Protein AF-A0A7S0NTA6-F1 (afdb_monomer_lite)

InterPro domains:
  IPR052706 Membrane-associated Transporter-like [PTHR43310] (51-200)

Foldseek 3Di:
DDDDDDDDDDDDDDDDDDDDDDDDDDDDDDDDDDDDDPPDDVPVVVVVVCVVVVVVPDPVVVVVVVVVVVVVVVVVCVVVQLVVLLVLLCLLQVDVLLVPDPVSSVVSSVVSVVVQVVQQVVCVVPPPDPPDTDGDDPVCSNVSNVLLVVLCVVCPPDDSVVSVVCSVVVSVVVVVVVVVVVVVCVVVPCVVVVVPPDDD

Organism: NCBI:txid127549

Sequence (200 aa):
KMAVDLPLGCDLPISSRLLTRKSSSLQASPRLSERPSPLATPLLEDGLKKQAESAVKSPSEKQIVEIVKAVLYGLINAVVVAPVEISFASIIFRNAFFHKNPAVYSQLVKLVLFSSAVHQTVFSLSSTLPFAIGQVQDAGLIFLSTMCETIVSSMHGAPDEEVYATTLVLLSVCTAVLGVALIITGKLKLAGLVQYLPLP

Secondary structure (DSSP, 8-state):
----------------------------------PPPS-S-HHHHHHHHHHHHHTTS-HHHHHHHHHHHHHHHHHHHHHHHHHHHHHHHHHHT-SHHHHS-HHHHHHHHHHHHHHHHHHHHHHHHH--STT------STTHHHHHHHHHHHHHHTTTS-HHHHHHHHHHHHHHHHHHHHHHHHHHHHTTTHHHHTTS---

Structure (mmCIF, N/CA/C/O backbone):
data_AF-A0A7S0NTA6-F1
#
_entry.id   AF-A0A7S0NTA6-F1
#
loop_
_atom_site.group_PDB
_atom_site.id
_atom_site.type_symbol
_atom_site.label_atom_id
_atom_site.label_alt_id
_atom_site.label_comp_id
_atom_site.label_asym_id
_atom_site.label_entity_id
_atom_site.label_seq_id
_atom_site.pdbx_PDB_ins_code
_atom_site.Cartn_x
_atom_site.Cartn_y
_atom_site.Cartn_z
_atom_site.occupancy
_atom_site.B_iso_or_equiv
_atom_site.auth_seq_id
_atom_site.auth_comp_id
_atom_site.auth_asym_id
_atom_site.auth_atom_id
_atom_site.pdbx_PDB_model_num
ATOM 1 N N . LYS A 1 1 ? 23.669 -51.816 46.884 1.00 38.75 1 LYS A N 1
ATOM 2 C CA . LYS A 1 1 ? 24.324 -51.289 48.106 1.00 38.75 1 LYS A CA 1
ATOM 3 C C . LYS A 1 1 ? 23.655 -49.963 48.458 1.00 38.75 1 LYS A C 1
ATOM 5 O O . LYS A 1 1 ? 23.784 -49.062 47.649 1.00 38.75 1 LYS A O 1
ATOM 10 N N . MET A 1 2 ? 22.949 -49.951 49.602 1.00 35.38 2 MET A N 1
ATOM 11 C CA . MET A 1 2 ? 22.415 -48.819 50.400 1.00 35.38 2 MET A CA 1
ATOM 12 C C . MET A 1 2 ? 21.536 -47.797 49.650 1.00 35.38 2 MET A C 1
ATOM 14 O O . MET A 1 2 ? 22.046 -47.073 48.813 1.00 35.38 2 MET A O 1
ATOM 18 N N . ALA A 1 3 ? 20.215 -47.676 49.841 1.00 32.94 3 ALA A N 1
ATOM 19 C CA . ALA A 1 3 ? 19.346 -47.904 51.009 1.00 32.94 3 ALA A CA 1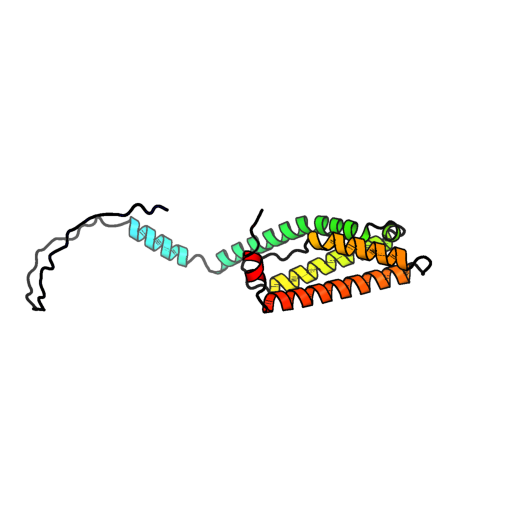
ATOM 20 C C . ALA A 1 3 ? 19.809 -47.180 52.283 1.00 32.94 3 ALA A C 1
ATOM 22 O O . ALA A 1 3 ? 20.735 -47.642 52.946 1.00 32.94 3 ALA A O 1
ATOM 23 N N . VAL A 1 4 ? 19.112 -46.088 52.617 1.00 39.09 4 VAL A N 1
ATOM 24 C CA . VAL A 1 4 ? 18.795 -45.704 53.998 1.00 39.09 4 VAL A CA 1
ATOM 25 C C . VAL A 1 4 ? 17.335 -45.237 54.031 1.00 39.09 4 VAL A C 1
ATOM 27 O O . VAL A 1 4 ? 16.963 -44.251 53.396 1.00 39.09 4 VAL A O 1
ATOM 30 N N . ASP A 1 5 ? 16.542 -46.035 54.736 1.00 32.44 5 ASP A N 1
ATOM 31 C CA . ASP A 1 5 ? 15.155 -45.864 55.156 1.00 32.44 5 ASP A CA 1
ATOM 32 C C . ASP A 1 5 ? 14.979 -44.772 56.239 1.00 32.44 5 ASP A C 1
ATOM 34 O O . ASP A 1 5 ? 15.892 -44.562 57.034 1.00 32.44 5 ASP A O 1
ATOM 38 N N . LEU A 1 6 ? 13.816 -44.082 56.206 1.00 36.69 6 LEU A N 1
ATOM 39 C CA . LEU A 1 6 ? 12.716 -43.968 57.217 1.00 36.69 6 LEU A CA 1
ATOM 40 C C . LEU A 1 6 ? 13.063 -44.029 58.749 1.00 36.69 6 LEU A C 1
ATOM 42 O O . LEU A 1 6 ? 14.097 -44.599 59.072 1.00 36.69 6 LEU A O 1
ATOM 46 N N . PRO A 1 7 ? 12.202 -43.628 59.743 1.00 48.41 7 PRO A N 1
ATOM 47 C CA . PRO A 1 7 ? 10.759 -43.295 59.670 1.00 48.41 7 PRO A CA 1
ATOM 48 C C . PRO A 1 7 ? 10.119 -42.345 60.744 1.00 48.41 7 PRO A C 1
ATOM 50 O O . PRO A 1 7 ? 10.789 -41.834 61.630 1.00 48.41 7 PRO A O 1
ATOM 53 N N . LEU A 1 8 ? 8.767 -42.271 60.690 1.00 33.91 8 LEU A N 1
ATOM 54 C CA . LEU A 1 8 ? 7.779 -42.201 61.804 1.00 33.91 8 LEU A CA 1
ATOM 55 C C . LEU A 1 8 ? 7.614 -40.851 62.553 1.00 33.91 8 LEU A C 1
ATOM 57 O O . LEU A 1 8 ? 8.585 -40.246 62.971 1.00 33.91 8 LEU A O 1
ATOM 61 N N . GLY A 1 9 ? 6.411 -40.328 62.831 1.00 30.56 9 GLY A N 1
ATOM 62 C CA . GLY A 1 9 ? 5.038 -40.818 62.658 1.00 30.56 9 GLY A CA 1
ATOM 63 C C . GLY A 1 9 ? 4.003 -39.844 63.266 1.00 30.56 9 GLY A C 1
ATOM 64 O O . GLY A 1 9 ? 4.408 -38.860 63.873 1.00 30.56 9 GLY A O 1
ATOM 65 N N . CYS A 1 10 ? 2.713 -40.177 63.067 1.00 34.34 10 CYS A N 1
ATOM 66 C CA . CYS A 1 10 ? 1.533 -39.999 63.951 1.00 34.34 10 CYS A CA 1
ATOM 67 C C . CYS A 1 10 ? 1.239 -38.577 64.519 1.00 34.34 10 CYS A C 1
ATOM 69 O O . CYS A 1 10 ? 2.116 -37.907 65.033 1.00 34.34 10 CYS A O 1
ATOM 71 N N . ASP A 1 11 ? 0.042 -37.982 64.467 1.00 32.56 11 ASP A N 1
ATOM 72 C CA . ASP A 1 11 ? -1.277 -38.486 64.864 1.00 32.56 11 ASP A CA 1
ATOM 73 C C . ASP A 1 11 ? -2.426 -37.563 64.380 1.00 32.56 11 ASP A C 1
ATOM 75 O O . ASP A 1 11 ? -2.227 -36.442 63.917 1.00 32.56 11 ASP A O 1
ATOM 79 N N . LEU A 1 12 ? -3.639 -38.105 64.486 1.00 38.16 12 LEU A N 1
ATOM 80 C CA . LEU A 1 12 ? -4.911 -37.754 63.841 1.00 38.16 12 LEU A CA 1
ATOM 81 C C . LEU A 1 12 ? -5.792 -36.787 64.730 1.00 38.16 12 LEU A C 1
ATOM 83 O O . LEU A 1 12 ? -5.226 -36.095 65.568 1.00 38.16 12 LEU A O 1
ATOM 87 N N . PRO A 1 13 ? -7.139 -36.652 64.584 1.00 54.38 13 PRO A N 1
ATOM 88 C CA . PRO A 1 13 ? -7.901 -35.427 64.256 1.00 54.38 13 PRO A CA 1
ATOM 89 C C . PRO A 1 13 ? -8.953 -35.042 65.352 1.00 54.38 13 PRO A C 1
ATOM 91 O O . PRO A 1 13 ? -8.682 -35.275 66.520 1.00 54.38 13 PRO A O 1
ATOM 94 N N . ILE A 1 14 ? -10.169 -34.558 64.979 1.00 40.06 14 ILE A N 1
ATOM 95 C CA . ILE A 1 14 ? -11.416 -34.292 65.783 1.00 40.06 14 ILE A CA 1
ATOM 96 C C . ILE A 1 14 ? -11.654 -32.765 65.988 1.00 40.06 14 ILE A C 1
ATOM 98 O O . ILE A 1 14 ? -10.726 -32.050 66.317 1.00 40.06 14 ILE A O 1
ATOM 102 N N . SER A 1 15 ? -12.819 -32.118 65.807 1.00 36.66 15 SER A N 1
ATOM 103 C CA . SER A 1 15 ? -14.233 -32.516 65.841 1.00 36.66 15 SER A CA 1
ATOM 104 C C . SER A 1 15 ? -15.122 -31.523 65.078 1.00 36.66 15 SER A C 1
ATOM 106 O O . SER A 1 15 ? -14.963 -30.307 65.174 1.00 36.66 15 SER A O 1
ATOM 108 N N . SER A 1 16 ? -16.146 -32.067 64.440 1.00 41.16 16 SER A N 1
ATOM 109 C CA . SER A 1 16 ? -17.404 -31.441 64.052 1.00 41.16 16 SER A CA 1
ATOM 110 C C . SER A 1 16 ? -18.283 -31.098 65.270 1.00 41.16 16 SER A C 1
ATOM 112 O O . SER A 1 16 ? -18.514 -31.940 66.133 1.00 41.16 16 SER A O 1
ATOM 114 N N . ARG A 1 17 ? -18.865 -29.889 65.305 1.00 39.88 17 ARG A N 1
ATOM 115 C CA . ARG A 1 17 ? -20.102 -29.569 66.053 1.00 39.88 17 ARG A CA 1
ATOM 116 C C . ARG A 1 17 ? -20.972 -28.627 65.202 1.00 39.88 17 ARG A C 1
ATOM 118 O O . ARG A 1 17 ? -20.495 -27.576 64.802 1.00 39.88 17 ARG A O 1
ATOM 125 N N . LEU A 1 18 ? -22.134 -29.086 64.705 1.00 37.59 18 LEU A N 1
ATOM 126 C CA . LEU A 1 18 ? -23.456 -29.027 65.380 1.00 37.59 18 LEU A CA 1
ATOM 127 C C . LEU A 1 18 ? -23.907 -27.552 65.519 1.00 37.59 18 LEU A C 1
ATOM 129 O O . LEU A 1 18 ? -23.246 -26.809 66.226 1.00 37.59 18 LEU A O 1
ATOM 133 N N . LEU A 1 19 ? -24.969 -27.012 64.898 1.00 44.19 19 LEU A N 1
ATOM 134 C CA . LEU A 1 19 ? -26.370 -27.455 64.719 1.00 44.19 19 LEU A CA 1
ATOM 135 C C . LEU A 1 19 ? -27.060 -26.492 63.712 1.00 44.19 19 LEU A C 1
ATOM 137 O O . LEU A 1 19 ? -26.872 -25.286 63.808 1.00 44.19 19 LEU A O 1
ATOM 141 N N . THR A 1 20 ? -27.779 -26.916 62.668 1.00 34.31 20 THR A N 1
ATOM 142 C CA . THR A 1 20 ? -29.233 -27.222 62.631 1.00 34.31 20 THR A CA 1
ATOM 143 C C . THR A 1 20 ? -30.153 -26.468 63.612 1.00 34.31 20 THR A C 1
ATOM 145 O O . THR A 1 20 ? -30.303 -26.901 64.750 1.00 34.31 20 THR A O 1
ATOM 148 N N . ARG A 1 21 ? -30.899 -25.455 63.131 1.00 34.38 21 ARG A N 1
ATOM 149 C CA . ARG A 1 21 ? -32.311 -25.148 63.504 1.00 34.38 21 ARG A CA 1
ATOM 150 C C . ARG A 1 21 ? -32.845 -24.009 62.612 1.00 34.38 21 ARG A C 1
ATOM 152 O O . ARG A 1 21 ? -32.388 -22.884 62.716 1.00 34.38 21 ARG A O 1
ATOM 159 N N . LYS A 1 22 ? -33.582 -24.287 61.533 1.00 32.91 22 LYS A N 1
ATOM 160 C CA . LYS A 1 22 ? -35.058 -24.362 61.421 1.00 32.91 22 LYS A CA 1
ATOM 161 C C . LYS A 1 22 ? -35.827 -23.201 62.089 1.00 32.91 22 LYS A C 1
ATOM 163 O O . LYS A 1 22 ? -36.006 -23.202 63.297 1.00 32.91 22 LYS A O 1
ATOM 168 N N . SER A 1 23 ? -36.292 -22.290 61.224 1.00 37.47 23 SER A N 1
ATOM 169 C CA . SER A 1 23 ? -37.579 -21.563 61.181 1.00 37.47 23 SER A CA 1
ATOM 170 C C . SER A 1 23 ? -38.391 -21.384 62.471 1.00 37.47 23 SER A C 1
ATOM 172 O O . SER A 1 23 ? -38.896 -22.366 63.009 1.00 37.47 23 SER A O 1
ATOM 174 N N . SER A 1 24 ? -38.673 -20.121 62.821 1.00 35.38 24 SER A N 1
ATOM 175 C CA . SER A 1 24 ? -40.001 -19.714 63.310 1.00 35.38 24 SER A CA 1
ATOM 176 C C . SER A 1 24 ? -40.230 -18.204 63.150 1.00 35.38 24 SER A C 1
ATOM 178 O O . SER A 1 24 ? -39.341 -17.386 63.357 1.00 35.38 24 SER A O 1
ATOM 180 N N . SER A 1 25 ? -41.446 -17.893 62.725 1.00 37.97 25 SER A N 1
ATOM 181 C CA . SER A 1 25 ? -42.039 -16.619 62.328 1.00 37.97 25 SER A CA 1
ATOM 182 C C . SER A 1 25 ? -42.466 -15.697 63.479 1.00 37.97 25 SER A C 1
ATOM 184 O O . SER A 1 25 ? -42.776 -16.183 64.559 1.00 37.97 25 SER A O 1
ATOM 186 N N . LEU A 1 26 ? -42.689 -14.421 63.117 1.00 37.09 26 LEU A N 1
ATOM 187 C CA . LEU A 1 26 ? -43.705 -13.487 63.645 1.00 37.09 26 LEU A CA 1
ATOM 188 C C . LEU A 1 26 ? -43.605 -13.042 65.115 1.00 37.09 26 LEU A C 1
ATOM 190 O O . LEU A 1 26 ? -43.993 -13.777 66.013 1.00 37.09 26 LEU A O 1
ATOM 194 N N . GLN A 1 27 ? -43.305 -11.752 65.320 1.00 36.34 27 GLN A N 1
ATOM 195 C CA . GLN A 1 27 ? -44.170 -10.843 66.094 1.00 36.34 27 GLN A CA 1
ATOM 196 C C . GLN A 1 27 ? -43.786 -9.369 65.873 1.00 36.34 27 GLN A C 1
ATOM 198 O O . GLN A 1 27 ? -42.626 -9.040 65.646 1.00 36.34 27 GLN A O 1
ATOM 203 N N . ALA A 1 28 ? -44.799 -8.501 65.877 1.00 36.97 28 ALA A N 1
ATOM 204 C CA . ALA A 1 28 ? -44.755 -7.095 65.486 1.00 36.97 28 ALA A CA 1
ATOM 205 C C . ALA A 1 28 ? -45.099 -6.145 66.652 1.00 36.97 28 ALA A C 1
ATOM 207 O O . ALA A 1 28 ? -45.856 -6.531 67.540 1.00 36.97 28 ALA A O 1
ATOM 208 N N . SER A 1 29 ? -44.675 -4.877 66.488 1.00 36.62 29 SER A N 1
ATOM 209 C CA . SER A 1 29 ? -45.098 -3.608 67.149 1.00 36.62 29 SER A CA 1
ATOM 210 C C . SER A 1 29 ? -44.330 -3.157 68.411 1.00 36.62 29 SER A C 1
ATOM 212 O O . SER A 1 29 ? -43.815 -4.021 69.111 1.00 36.62 29 SER A O 1
ATOM 214 N N . PRO A 1 30 ? -44.330 -1.848 68.801 1.00 44.66 30 PRO A N 1
ATOM 215 C CA . PRO A 1 30 ? -44.767 -0.607 68.120 1.00 44.66 30 PRO A CA 1
ATOM 216 C C . PRO A 1 30 ? -43.788 0.612 68.225 1.00 44.66 30 PRO A C 1
ATOM 218 O O . PRO A 1 30 ? -42.735 0.570 68.847 1.00 44.66 30 PRO A O 1
ATOM 221 N N . ARG A 1 31 ? -44.216 1.711 67.581 1.00 39.03 31 ARG A N 1
ATOM 222 C CA . ARG A 1 31 ? -43.676 3.080 67.381 1.00 39.03 31 ARG A CA 1
ATOM 223 C C . ARG A 1 31 ? -42.953 3.804 68.545 1.00 39.03 31 ARG A C 1
ATOM 225 O O . ARG A 1 31 ? -43.494 3.893 69.639 1.00 39.03 31 ARG A O 1
ATOM 232 N N . LEU A 1 32 ? -41.900 4.555 68.184 1.00 40.09 32 LEU A N 1
ATOM 233 C CA . LEU A 1 32 ? -41.460 5.851 68.757 1.00 40.09 32 LEU A CA 1
ATOM 234 C C . LEU A 1 32 ? -41.027 6.735 67.560 1.00 40.09 32 LEU A C 1
ATOM 236 O O . LEU A 1 32 ? -40.154 6.337 66.802 1.00 40.09 32 LEU A O 1
ATOM 240 N N . SER A 1 33 ? -41.830 7.708 67.112 1.00 45.28 33 SER A N 1
ATOM 241 C CA . SER A 1 33 ? -41.735 9.144 67.440 1.00 45.28 33 SER A CA 1
ATOM 242 C C . SER A 1 33 ? -40.332 9.740 67.280 1.00 45.28 33 SER A C 1
ATOM 244 O O . SER A 1 33 ? -39.575 9.668 68.233 1.00 45.28 33 SER A O 1
ATOM 246 N N . GLU A 1 34 ? -40.064 10.432 66.162 1.00 43.22 34 GLU A N 1
ATOM 247 C CA . GLU A 1 34 ? -39.278 11.680 66.133 1.00 43.22 34 GLU A CA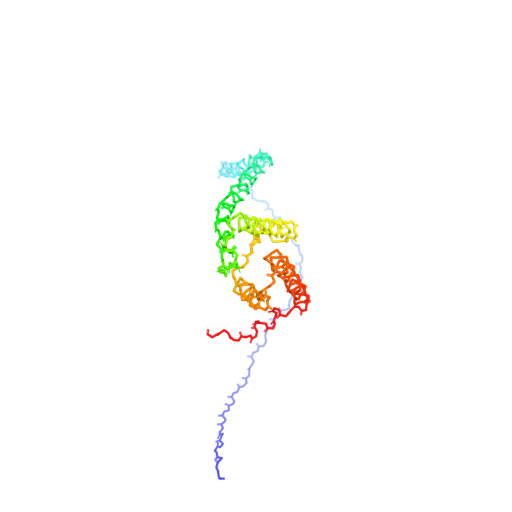 1
ATOM 248 C C . GLU A 1 34 ? -39.688 12.572 64.939 1.00 43.22 34 GLU A C 1
ATOM 250 O O . GLU A 1 34 ? -40.079 12.099 63.872 1.00 43.22 34 GLU A O 1
ATOM 255 N N . ARG A 1 35 ? -39.680 13.884 65.196 1.00 38.59 35 ARG A N 1
ATOM 256 C CA . ARG A 1 35 ? -40.055 15.014 64.324 1.00 38.59 35 ARG A CA 1
ATOM 257 C C . ARG A 1 35 ? -39.032 15.246 63.190 1.00 38.59 35 ARG A C 1
ATOM 259 O O . ARG A 1 35 ? -37.918 14.744 63.274 1.00 38.59 35 ARG A O 1
ATOM 266 N N . PRO A 1 36 ? -39.370 16.038 62.149 1.00 48.81 36 PRO A N 1
ATOM 267 C CA . PRO A 1 36 ? -38.530 16.184 60.963 1.00 48.81 36 PRO A CA 1
ATOM 268 C C . PRO A 1 36 ? -37.301 17.056 61.253 1.00 48.81 36 PRO A C 1
ATOM 270 O O . PRO A 1 36 ? -37.434 18.204 61.677 1.00 48.81 36 PRO A O 1
ATOM 273 N N . SER A 1 37 ? -36.103 16.539 60.988 1.00 47.31 37 SER A N 1
ATOM 274 C CA . SER A 1 37 ? -34.885 17.352 60.920 1.00 47.31 37 SER A CA 1
ATOM 275 C C . SER A 1 37 ? -34.834 18.068 59.559 1.00 47.31 37 SER A C 1
ATOM 277 O O . SER A 1 37 ? -34.834 17.385 58.535 1.00 47.31 37 SER A O 1
ATOM 279 N N . PRO A 1 38 ? -34.742 19.410 59.486 1.00 51.03 38 PRO A N 1
ATOM 280 C CA . PRO A 1 38 ? -34.632 20.149 58.223 1.00 51.03 38 PRO A CA 1
ATOM 281 C C . PRO A 1 38 ? -33.174 20.203 57.728 1.00 51.03 38 PRO A C 1
ATOM 283 O O . PRO A 1 38 ? -32.719 21.223 57.219 1.00 51.03 38 PRO A O 1
ATOM 286 N N . LEU A 1 39 ? -32.400 19.137 57.951 1.00 54.03 39 LEU A N 1
ATOM 287 C CA . LEU A 1 39 ? -30.934 19.179 57.898 1.00 54.03 39 LEU A CA 1
ATOM 288 C C . LEU A 1 39 ? -30.316 18.031 57.083 1.00 54.03 39 LEU A C 1
ATOM 290 O O . LEU A 1 39 ? -29.275 17.483 57.427 1.00 54.03 39 LEU A O 1
ATOM 294 N N . ALA A 1 40 ? -30.982 17.671 55.994 1.00 49.09 40 ALA A N 1
ATOM 295 C CA . ALA A 1 40 ? -30.518 16.774 54.942 1.00 49.09 40 ALA A CA 1
ATOM 296 C C . ALA A 1 40 ? -31.380 17.132 53.719 1.00 49.09 40 ALA A C 1
ATOM 298 O O . ALA A 1 40 ? -32.583 16.927 53.759 1.00 49.09 40 ALA A O 1
ATOM 299 N N . THR A 1 41 ? -30.929 17.762 52.640 1.00 50.62 41 THR A N 1
ATOM 300 C CA . THR A 1 41 ? -29.604 17.796 52.018 1.00 50.62 41 THR A CA 1
ATOM 301 C C . THR A 1 41 ? -29.682 18.792 50.845 1.00 50.62 41 THR A C 1
ATOM 303 O O . THR A 1 41 ? -30.162 18.395 49.781 1.00 50.62 41 THR A O 1
ATOM 306 N N . PRO A 1 42 ? -29.169 20.033 50.942 1.00 53.62 42 PRO A N 1
ATOM 307 C CA . PRO A 1 42 ? -28.972 20.853 49.738 1.00 53.62 42 PRO A CA 1
ATOM 308 C C . PRO A 1 42 ? -27.961 20.197 48.774 1.00 53.62 42 PRO A C 1
ATOM 310 O O . PRO A 1 42 ? -27.993 20.429 47.576 1.00 53.62 42 PRO A O 1
ATOM 313 N N . LEU A 1 43 ? -27.123 19.282 49.279 1.00 52.91 43 LEU A N 1
ATOM 314 C CA . LEU A 1 43 ? -26.099 18.559 48.517 1.00 52.91 43 LEU A CA 1
ATOM 315 C C . LEU A 1 43 ? -26.664 17.433 47.621 1.00 52.91 43 LEU A C 1
ATOM 317 O O . LEU A 1 43 ? -26.081 17.125 46.585 1.00 52.91 43 LEU A O 1
ATOM 321 N N . LEU A 1 44 ? -27.807 16.830 47.978 1.00 52.53 44 LEU A N 1
ATOM 322 C CA . LEU A 1 44 ? -28.506 15.894 47.084 1.00 52.53 44 LEU A CA 1
ATOM 323 C C . LEU A 1 44 ? -29.420 16.632 46.115 1.00 52.53 44 LEU A C 1
ATOM 325 O O . LEU A 1 44 ? -29.522 16.194 44.979 1.00 52.53 44 LEU A O 1
ATOM 329 N N . GLU A 1 45 ? -30.038 17.749 46.504 1.00 54.91 45 GLU A N 1
ATOM 330 C CA . GLU A 1 45 ? -30.793 18.566 45.549 1.00 54.91 45 GLU A CA 1
ATOM 331 C C . GLU A 1 45 ? -29.882 19.184 44.492 1.00 54.91 45 GLU A C 1
ATOM 333 O O . GLU A 1 45 ? -30.220 19.103 43.319 1.00 54.91 45 GLU A O 1
ATOM 338 N N . ASP A 1 46 ? -28.702 19.692 44.859 1.00 56.53 46 ASP A N 1
ATOM 339 C CA . ASP A 1 46 ? -27.713 20.189 43.895 1.00 56.53 46 ASP A CA 1
ATOM 340 C C . ASP A 1 46 ? -27.136 19.066 43.028 1.00 56.53 46 ASP A C 1
ATOM 342 O O . ASP A 1 46 ? -26.878 19.278 41.846 1.00 56.53 46 ASP A O 1
ATOM 346 N N . GLY A 1 47 ? -26.962 17.860 43.580 1.00 56.56 47 GLY A N 1
ATOM 347 C CA . GLY A 1 47 ? -26.538 16.669 42.840 1.00 56.56 47 GLY A CA 1
ATOM 348 C C . GLY A 1 47 ? -27.602 16.164 41.862 1.00 56.56 47 GLY A C 1
ATOM 349 O O . GLY A 1 47 ? -27.287 15.893 40.704 1.00 56.56 47 GLY A O 1
ATOM 350 N N . LEU A 1 48 ? -28.870 16.113 42.286 1.00 59.31 48 LEU A N 1
ATOM 351 C CA . LEU A 1 48 ? -30.010 15.763 41.440 1.00 59.31 48 LEU A CA 1
ATOM 352 C C . LEU A 1 48 ? -30.326 16.864 40.422 1.00 59.31 48 LEU A C 1
ATOM 354 O O . LEU A 1 48 ? -30.660 16.522 39.294 1.00 59.31 48 LEU A O 1
ATOM 358 N N . LYS A 1 49 ? -30.158 18.154 40.747 1.00 54.25 49 LYS A N 1
ATOM 359 C CA . LYS A 1 49 ? -30.242 19.263 39.780 1.00 54.25 49 LYS A CA 1
ATOM 360 C C . LYS A 1 49 ? -29.097 19.218 38.787 1.00 54.25 49 LYS A C 1
ATOM 362 O O . LYS A 1 49 ? -29.366 19.326 37.604 1.00 54.25 49 LYS A O 1
ATOM 367 N N . LYS A 1 50 ? -27.855 18.962 39.211 1.00 54.59 50 LYS A N 1
ATOM 368 C CA . LYS A 1 50 ? -26.735 18.737 38.282 1.00 54.59 50 LYS A CA 1
ATOM 369 C C . LYS A 1 50 ? -26.959 17.514 37.405 1.00 54.59 50 LYS A C 1
ATOM 371 O O . LYS A 1 50 ? -26.597 17.558 36.236 1.00 54.59 50 LYS A O 1
ATOM 376 N N . GLN A 1 51 ? -27.541 16.433 37.926 1.00 53.44 51 GLN A N 1
ATOM 377 C CA . GLN A 1 51 ? -27.869 15.248 37.128 1.00 53.44 51 GLN A CA 1
ATOM 378 C C . GLN A 1 51 ? -29.081 15.477 36.210 1.00 53.44 51 GLN A C 1
ATOM 380 O O . GLN A 1 51 ? -29.069 14.986 35.084 1.00 53.44 51 GLN A O 1
ATOM 385 N N . ALA A 1 52 ? -30.069 16.274 36.623 1.00 52.81 52 ALA A N 1
ATOM 386 C CA . ALA A 1 52 ? -31.223 16.658 35.810 1.00 52.81 52 ALA A CA 1
ATOM 387 C C . ALA A 1 52 ? -30.870 17.718 34.746 1.00 52.81 52 ALA A C 1
ATOM 389 O O . ALA A 1 52 ? -31.314 17.605 33.610 1.00 52.81 52 ALA A O 1
ATOM 390 N N . GLU A 1 53 ? -30.005 18.688 35.046 1.00 49.94 53 GLU A N 1
ATOM 391 C CA . GLU A 1 53 ? -29.456 19.661 34.087 1.00 49.94 53 GLU A CA 1
ATOM 392 C C . GLU A 1 53 ? -28.418 19.016 33.159 1.00 49.94 53 GLU A C 1
ATOM 394 O O . GLU A 1 53 ? -28.355 19.346 31.977 1.00 49.94 53 GLU A O 1
ATOM 399 N N . SER A 1 54 ? -27.643 18.031 33.635 1.00 49.56 54 SER A N 1
ATOM 400 C CA . SER A 1 54 ? -26.740 17.241 32.781 1.00 49.56 54 SER A CA 1
ATOM 401 C C . SER A 1 54 ? -27.498 16.285 31.853 1.00 49.56 54 SER A C 1
ATOM 403 O O . SER A 1 54 ? -27.020 16.004 30.751 1.00 49.56 54 SER A O 1
ATOM 405 N N . ALA A 1 55 ? -28.702 15.848 32.240 1.00 50.25 55 ALA A N 1
ATOM 406 C CA . ALA A 1 55 ? -29.626 15.130 31.362 1.00 50.25 55 ALA A CA 1
ATOM 407 C C . ALA A 1 55 ? -30.273 16.039 30.293 1.00 50.25 55 ALA A C 1
ATOM 409 O O . ALA A 1 55 ? -30.787 15.532 29.298 1.00 50.25 55 ALA A O 1
ATOM 410 N N . VAL A 1 56 ? -30.192 17.368 30.459 1.00 49.47 56 VAL A N 1
ATOM 411 C CA . VAL A 1 56 ? -30.703 18.391 29.524 1.00 49.47 56 VAL A CA 1
ATOM 412 C C . VAL A 1 56 ? -29.572 19.086 28.743 1.00 49.47 56 VAL A C 1
ATOM 414 O O . VAL A 1 56 ? -29.833 19.944 27.901 1.00 49.47 56 VAL A O 1
ATOM 417 N N . LYS A 1 57 ? -28.301 18.675 28.886 1.00 50.28 57 LYS A N 1
ATOM 418 C CA . LYS A 1 57 ? -27.313 18.966 27.832 1.00 50.28 57 LYS A CA 1
ATOM 419 C C . LYS A 1 57 ? -27.630 18.089 26.631 1.00 50.28 57 LYS A C 1
ATOM 421 O O . LYS A 1 57 ? -27.275 16.912 26.592 1.00 50.28 57 LYS A O 1
ATOM 426 N N . SER A 1 58 ? -28.369 18.698 25.706 1.00 49.38 58 SER A N 1
ATOM 427 C CA . SER A 1 58 ? -28.897 18.110 24.481 1.00 49.38 58 SER A CA 1
ATOM 428 C C . SER A 1 58 ? -27.930 17.088 23.854 1.00 49.38 58 SER A C 1
ATOM 430 O O . SER A 1 58 ? -26.734 17.373 23.741 1.00 49.38 58 SER A O 1
ATOM 432 N N . PRO A 1 59 ? -28.412 15.911 23.409 1.00 60.47 59 PRO A N 1
ATOM 433 C CA . PRO A 1 59 ? -27.587 14.926 22.700 1.00 60.47 59 PRO A CA 1
ATOM 434 C C . PRO A 1 59 ? -26.784 15.533 21.531 1.00 60.47 59 PRO A C 1
ATOM 436 O O . PRO A 1 59 ? -25.687 15.065 21.233 1.00 60.47 59 PRO A O 1
ATOM 439 N N . SER A 1 60 ? -27.276 16.642 20.968 1.00 74.12 60 SER A N 1
ATOM 440 C CA . SER A 1 60 ? -26.614 17.471 19.958 1.00 74.12 60 SER A CA 1
ATOM 441 C C . SER A 1 60 ? -25.242 18.021 20.394 1.00 74.12 60 SER A C 1
ATOM 443 O O . SER A 1 60 ? -24.273 17.878 19.655 1.00 74.12 60 SER A O 1
ATOM 445 N N . GLU A 1 61 ? -25.095 18.581 21.605 1.00 84.44 61 GLU A N 1
ATOM 446 C CA . GLU A 1 61 ? -23.828 19.208 22.039 1.00 84.44 61 GLU A CA 1
ATOM 447 C C . GLU A 1 61 ? -22.703 18.170 22.195 1.00 84.44 61 GLU A C 1
ATOM 449 O O . GLU A 1 61 ? -21.577 18.386 21.746 1.00 84.44 61 GLU A O 1
ATOM 454 N N . LYS A 1 62 ? -23.015 17.000 22.769 1.00 87.19 62 LYS A N 1
ATOM 455 C CA . LYS A 1 62 ? -22.047 15.899 22.911 1.00 87.19 62 LYS A CA 1
ATOM 456 C C . LYS A 1 62 ? -21.665 15.307 21.554 1.00 87.19 62 LYS A C 1
ATOM 458 O O . LYS A 1 62 ? -20.487 15.052 21.325 1.00 87.19 62 LYS A O 1
ATOM 463 N N . GLN A 1 63 ? -22.626 15.134 20.643 1.00 88.38 63 GLN A N 1
ATOM 464 C CA . GLN A 1 63 ? -22.343 14.664 19.283 1.00 88.38 63 GLN A CA 1
ATOM 465 C C . GLN A 1 63 ? -21.433 15.628 18.519 1.00 88.38 63 GLN A C 1
ATOM 467 O O . GLN A 1 63 ? -20.493 15.177 17.872 1.00 88.38 63 GLN A O 1
ATOM 472 N N . ILE A 1 64 ? -21.658 16.941 18.631 1.00 90.31 64 ILE A N 1
ATOM 473 C CA . ILE A 1 64 ? -20.803 17.948 17.987 1.00 90.31 64 ILE A CA 1
ATOM 474 C C . ILE A 1 64 ? -19.370 17.853 18.518 1.00 90.31 64 ILE A C 1
ATOM 476 O O . ILE A 1 64 ? -18.431 17.837 17.726 1.00 90.31 64 ILE A O 1
ATOM 480 N N . VAL A 1 65 ? -19.185 17.731 19.836 1.00 91.19 65 VAL A N 1
ATOM 481 C CA . VAL A 1 65 ? -17.847 17.597 20.435 1.00 91.19 65 VAL A CA 1
ATOM 482 C C . VAL A 1 65 ? -17.127 16.341 19.935 1.00 91.19 65 VAL A C 1
ATOM 484 O O . VAL A 1 65 ? -15.945 16.412 19.603 1.00 91.19 65 VAL A O 1
ATOM 487 N N . GLU A 1 66 ? -17.817 15.205 19.836 1.00 89.06 66 GLU A N 1
ATOM 488 C CA . GLU A 1 66 ? -17.216 13.961 19.339 1.00 89.06 66 GLU A CA 1
ATOM 489 C C . GLU A 1 66 ? -16.906 14.013 17.837 1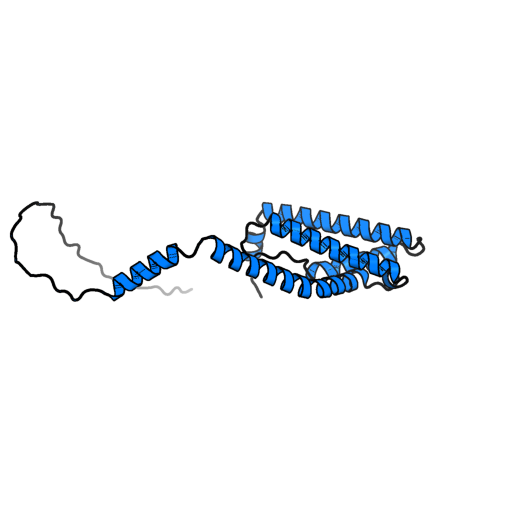.00 89.06 66 GLU A C 1
ATOM 491 O O . GLU A 1 66 ? -15.850 13.543 17.417 1.00 89.06 66 GLU A O 1
ATOM 496 N N . ILE A 1 67 ? -17.755 14.657 17.029 1.00 91.00 67 ILE A N 1
ATOM 497 C CA . ILE A 1 67 ? -17.470 14.899 15.607 1.00 91.00 67 ILE A CA 1
ATOM 498 C C . ILE A 1 67 ? -16.241 15.798 15.459 1.00 91.00 67 ILE A C 1
ATOM 500 O O . ILE A 1 67 ? -15.344 15.482 14.681 1.00 91.00 67 ILE A O 1
ATOM 504 N N . VAL A 1 68 ? -16.157 16.887 16.228 1.00 93.75 68 VAL A N 1
ATOM 505 C CA . VAL A 1 68 ? -15.001 17.797 16.203 1.00 93.75 68 VAL A CA 1
ATOM 506 C C . VAL A 1 68 ? -13.720 17.054 16.582 1.00 93.75 68 VAL A C 1
ATOM 508 O O . VAL A 1 68 ? -12.710 17.197 15.894 1.00 93.75 68 VAL A O 1
ATOM 511 N N . LYS A 1 69 ? -13.758 16.214 17.624 1.00 90.50 69 LYS A N 1
ATOM 512 C CA . LYS A 1 69 ? -12.623 15.357 17.993 1.00 90.50 69 LYS A CA 1
ATOM 513 C C . LYS A 1 69 ? -12.249 14.401 16.863 1.00 90.50 69 LYS A C 1
ATOM 515 O O . LYS A 1 69 ? -11.077 14.327 16.515 1.00 90.50 69 LYS A O 1
ATOM 520 N N . ALA A 1 70 ? -13.216 13.699 16.271 1.00 88.69 70 ALA A N 1
ATOM 521 C CA . ALA A 1 70 ? -12.966 12.751 15.186 1.00 88.69 70 ALA A CA 1
ATOM 522 C C . ALA A 1 70 ? -12.326 13.430 13.964 1.00 88.69 70 ALA A C 1
ATOM 524 O O . ALA A 1 70 ? -11.350 12.918 13.416 1.00 88.69 70 ALA A O 1
ATOM 525 N N . VAL A 1 71 ? -12.819 14.612 13.585 1.00 90.94 71 VAL A N 1
ATOM 526 C CA . VAL A 1 71 ? -12.242 15.422 12.502 1.00 90.94 71 VAL A CA 1
ATOM 527 C C . VAL A 1 71 ? -10.819 15.860 12.848 1.00 90.94 71 VAL A C 1
ATOM 529 O O . VAL A 1 71 ? -9.929 15.740 12.008 1.00 90.94 71 VAL A O 1
ATOM 532 N N . LEU A 1 72 ? -10.575 16.314 14.081 1.00 92.94 72 LEU A N 1
ATOM 533 C CA . LEU A 1 72 ? -9.243 16.723 14.527 1.00 92.94 72 LEU A CA 1
ATOM 534 C C . LEU A 1 72 ? -8.246 15.555 14.492 1.00 92.94 72 LEU A C 1
ATOM 536 O O . LEU A 1 72 ? -7.152 15.708 13.953 1.00 92.94 72 LEU A O 1
ATOM 540 N N . TYR A 1 73 ? -8.626 14.381 15.006 1.00 89.38 73 TYR A N 1
ATOM 541 C CA . TYR A 1 73 ? -7.788 13.179 14.947 1.00 89.38 73 TYR A CA 1
ATOM 542 C C . TYR A 1 73 ? -7.534 12.729 13.505 1.00 89.38 73 TYR A C 1
ATOM 544 O O . TYR A 1 73 ? -6.404 12.379 13.169 1.00 89.38 73 TYR A O 1
ATOM 552 N N . GLY A 1 74 ? -8.550 12.794 12.639 1.00 89.44 74 GLY A N 1
ATOM 553 C CA . GLY A 1 74 ? -8.406 12.508 11.212 1.00 89.44 74 GLY A CA 1
ATOM 554 C C . GLY A 1 74 ? -7.425 13.456 10.520 1.00 89.44 74 GLY A C 1
ATOM 555 O O . GLY A 1 74 ? -6.579 13.004 9.751 1.00 89.44 74 GLY A O 1
ATOM 556 N N . LEU A 1 75 ? -7.479 14.754 10.837 1.00 92.00 75 LEU A N 1
ATOM 557 C CA . LEU A 1 75 ? -6.571 15.756 10.277 1.00 92.00 75 LEU A CA 1
ATOM 558 C C . LEU A 1 75 ? -5.127 15.545 10.744 1.00 92.00 75 LEU A C 1
ATOM 560 O O . LEU A 1 75 ? -4.214 15.560 9.920 1.00 92.00 75 LEU A O 1
ATOM 564 N N . ILE A 1 76 ? -4.921 15.314 12.044 1.00 91.94 76 ILE A N 1
ATOM 565 C CA . ILE A 1 76 ? -3.594 15.004 12.596 1.00 91.94 76 ILE A CA 1
ATOM 566 C C . ILE A 1 76 ? -3.028 13.764 11.900 1.00 91.94 76 ILE A C 1
ATOM 568 O O . ILE A 1 76 ? -1.891 13.790 11.431 1.00 91.94 76 ILE A O 1
ATOM 572 N N . ASN A 1 77 ? -3.835 12.708 11.766 1.00 89.69 77 ASN A N 1
ATOM 573 C CA . ASN A 1 77 ? -3.420 11.494 11.075 1.00 89.69 77 ASN A CA 1
ATOM 574 C C . ASN A 1 77 ? -3.064 11.772 9.609 1.00 89.69 77 ASN A C 1
ATOM 576 O O . ASN A 1 77 ? -2.022 11.328 9.150 1.00 89.69 77 ASN A O 1
ATOM 580 N N . ALA A 1 78 ? -3.867 12.549 8.879 1.00 89.06 78 ALA A N 1
ATOM 581 C CA . ALA A 1 78 ? -3.583 12.882 7.483 1.00 89.06 78 ALA A CA 1
ATOM 582 C C . ALA A 1 78 ? -2.250 13.636 7.310 1.00 89.06 78 ALA A C 1
ATOM 584 O O . ALA A 1 78 ? -1.478 13.321 6.404 1.00 89.06 78 ALA A O 1
ATOM 585 N N . VAL A 1 79 ? -1.954 14.595 8.196 1.00 92.94 79 VAL A N 1
ATOM 586 C CA . VAL A 1 79 ? -0.699 15.369 8.167 1.00 92.94 79 VAL A CA 1
ATOM 587 C C . VAL A 1 79 ? 0.516 14.495 8.477 1.00 92.94 79 VAL A C 1
ATOM 589 O O . VAL A 1 79 ? 1.566 14.685 7.868 1.00 92.94 79 VAL A O 1
ATOM 592 N N . VAL A 1 80 ? 0.386 13.533 9.394 1.00 91.44 80 VAL A N 1
ATOM 593 C CA . VAL A 1 80 ? 1.476 12.613 9.756 1.00 91.44 80 VAL A CA 1
ATOM 594 C C . VAL A 1 80 ? 1.687 11.542 8.686 1.00 91.44 80 VAL A C 1
ATOM 596 O O . VAL A 1 80 ? 2.824 11.221 8.355 1.00 91.44 80 VAL A O 1
ATOM 599 N N . VAL A 1 81 ? 0.609 11.006 8.114 1.00 90.81 81 VAL A N 1
ATOM 600 C CA . VAL A 1 81 ? 0.667 9.877 7.176 1.00 90.81 81 VAL A CA 1
ATOM 601 C C . VAL A 1 81 ? 1.185 10.299 5.804 1.00 90.81 81 VAL A C 1
ATOM 603 O O . VAL A 1 81 ? 1.959 9.564 5.201 1.00 90.81 81 VAL A O 1
ATOM 606 N N . ALA A 1 82 ? 0.853 11.500 5.323 1.00 91.25 82 ALA A N 1
ATOM 607 C CA . ALA A 1 82 ? 1.313 11.971 4.014 1.00 91.25 82 ALA A CA 1
ATOM 608 C C . ALA A 1 82 ? 2.848 11.878 3.806 1.00 91.25 82 ALA A C 1
ATOM 610 O O . ALA A 1 82 ? 3.269 11.261 2.824 1.00 91.25 82 ALA A O 1
ATOM 611 N N . PRO A 1 83 ? 3.715 12.420 4.687 1.00 93.75 83 PRO A N 1
ATOM 612 C CA . PRO A 1 83 ? 5.165 12.277 4.538 1.00 93.75 83 PRO A CA 1
ATOM 613 C C . PRO A 1 83 ? 5.666 10.841 4.768 1.00 93.75 83 PRO A C 1
ATOM 615 O O . PRO A 1 83 ? 6.671 10.446 4.170 1.00 93.75 83 PRO A O 1
ATOM 618 N N . VAL A 1 84 ? 4.973 10.048 5.591 1.00 93.75 84 VAL A N 1
ATOM 619 C CA . VAL A 1 84 ? 5.308 8.632 5.820 1.00 93.75 84 VAL A CA 1
ATOM 620 C C . VAL A 1 84 ? 5.107 7.825 4.537 1.00 93.75 84 VAL A C 1
ATOM 622 O O . VAL A 1 84 ? 6.028 7.145 4.097 1.00 93.75 84 VAL A O 1
ATOM 625 N N . GLU A 1 85 ? 3.970 7.982 3.863 1.00 94.38 85 GLU A N 1
ATOM 626 C CA . GLU A 1 85 ? 3.673 7.281 2.607 1.00 94.38 85 GLU A CA 1
ATOM 627 C C . GLU A 1 85 ? 4.594 7.710 1.456 1.00 94.38 85 GLU A C 1
ATOM 629 O O . GLU A 1 85 ? 5.014 6.887 0.641 1.00 94.38 85 GLU A O 1
ATOM 634 N N . ILE A 1 86 ? 4.986 8.989 1.406 1.00 94.62 86 ILE A N 1
ATOM 635 C CA . ILE A 1 86 ? 6.006 9.457 0.452 1.00 94.62 86 ILE A CA 1
ATOM 636 C C . ILE A 1 86 ? 7.348 8.759 0.720 1.00 94.62 86 ILE A C 1
ATOM 638 O O . ILE A 1 86 ? 8.035 8.344 -0.217 1.00 94.62 86 ILE A O 1
ATOM 642 N N . SER A 1 87 ? 7.709 8.588 1.993 1.00 95.19 87 SER A N 1
ATOM 643 C CA . SER A 1 87 ? 8.919 7.858 2.385 1.00 95.19 87 SER A CA 1
ATOM 644 C C . SER A 1 87 ? 8.817 6.377 2.017 1.00 95.19 87 SER A C 1
ATOM 646 O O . SER A 1 87 ? 9.777 5.803 1.507 1.00 95.19 87 SER A O 1
ATOM 648 N N . PHE A 1 88 ? 7.642 5.768 2.184 1.00 95.44 88 PHE A N 1
ATOM 649 C CA . PHE A 1 88 ? 7.391 4.383 1.793 1.00 95.44 88 PHE A CA 1
ATOM 650 C C . PHE A 1 88 ? 7.530 4.176 0.289 1.00 95.44 88 PHE A C 1
ATOM 652 O O . PHE A 1 88 ? 8.183 3.222 -0.132 1.00 95.44 88 PHE A O 1
ATOM 659 N N . ALA A 1 89 ? 7.007 5.094 -0.524 1.00 95.19 89 ALA A N 1
ATOM 660 C CA . ALA A 1 89 ? 7.195 5.054 -1.970 1.00 95.19 89 ALA A CA 1
ATOM 661 C C . ALA A 1 89 ? 8.686 5.102 -2.356 1.00 95.19 89 ALA A C 1
ATOM 663 O O . ALA A 1 89 ? 9.119 4.323 -3.202 1.00 95.19 89 ALA A O 1
ATOM 664 N N . SER A 1 90 ? 9.486 5.937 -1.684 1.00 94.50 90 SER A N 1
ATOM 665 C CA . SER A 1 90 ? 10.943 5.999 -1.889 1.00 94.50 90 SER A CA 1
ATOM 666 C C . SER A 1 90 ? 11.652 4.691 -1.513 1.00 94.50 90 SER A C 1
ATOM 668 O O . SER A 1 90 ? 12.558 4.243 -2.214 1.00 94.50 90 SER A O 1
ATOM 670 N N . ILE A 1 91 ? 11.201 4.020 -0.448 1.00 95.31 91 ILE A N 1
ATOM 671 C CA . ILE A 1 91 ? 11.741 2.717 -0.033 1.00 95.31 91 ILE A CA 1
ATOM 672 C C . ILE A 1 91 ? 11.363 1.622 -1.042 1.00 95.31 91 ILE A C 1
ATOM 674 O O . ILE A 1 91 ? 12.229 0.848 -1.459 1.00 95.31 91 ILE A O 1
ATOM 678 N N . ILE A 1 92 ? 10.096 1.554 -1.467 1.00 95.38 92 ILE A N 1
ATOM 679 C CA . ILE A 1 92 ? 9.609 0.559 -2.440 1.00 95.38 92 ILE A CA 1
ATOM 680 C C . ILE A 1 92 ? 10.334 0.728 -3.780 1.00 95.38 92 ILE A C 1
ATOM 682 O O . ILE A 1 92 ? 10.841 -0.242 -4.342 1.00 95.38 92 ILE A O 1
ATOM 686 N N . PHE A 1 93 ? 10.417 1.958 -4.282 1.00 95.38 93 PHE A N 1
ATOM 687 C CA . PHE A 1 93 ? 10.988 2.274 -5.591 1.00 95.38 93 PHE A CA 1
ATOM 688 C C . PHE A 1 93 ? 12.437 2.764 -5.502 1.00 95.38 93 PHE A C 1
ATOM 690 O O . PHE A 1 93 ? 12.873 3.546 -6.339 1.00 95.38 93 PHE A O 1
ATOM 697 N N . ARG A 1 94 ? 13.210 2.268 -4.526 1.00 94.75 9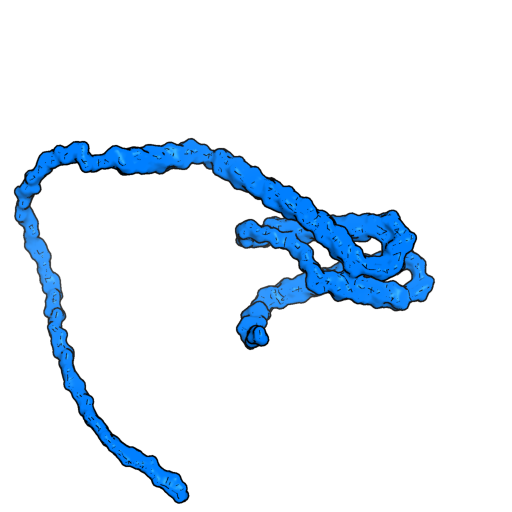4 ARG A N 1
ATOM 698 C CA . ARG A 1 94 ? 14.606 2.673 -4.257 1.00 94.75 94 ARG A CA 1
ATOM 699 C C . ARG A 1 94 ? 15.534 2.577 -5.473 1.00 94.75 94 ARG A C 1
ATOM 701 O O . ARG A 1 94 ? 16.516 3.311 -5.559 1.00 94.75 94 ARG A O 1
ATOM 708 N N . ASN A 1 95 ? 15.263 1.656 -6.398 1.00 93.50 95 ASN A N 1
ATOM 709 C CA . ASN A 1 95 ? 16.122 1.434 -7.556 1.00 93.50 95 ASN A CA 1
ATOM 710 C C . ASN A 1 95 ? 16.210 2.699 -8.437 1.00 93.50 95 ASN A C 1
ATOM 712 O O . ASN A 1 95 ? 15.203 3.347 -8.736 1.00 93.50 95 ASN A O 1
ATOM 716 N N . ALA A 1 96 ? 17.421 3.034 -8.896 1.00 92.88 96 ALA A N 1
ATOM 717 C CA . ALA A 1 96 ? 17.679 4.216 -9.724 1.00 92.88 96 ALA A CA 1
ATOM 718 C C . ALA A 1 96 ? 16.843 4.247 -11.019 1.00 92.88 96 ALA A C 1
ATOM 720 O O . ALA A 1 96 ? 16.535 5.324 -11.526 1.00 92.88 96 ALA A O 1
ATOM 721 N N . PHE A 1 97 ? 16.422 3.082 -11.526 1.00 93.44 97 PHE A N 1
ATOM 722 C CA . PHE A 1 97 ? 15.524 2.957 -12.671 1.00 93.44 97 PHE A CA 1
ATOM 723 C C . PHE A 1 97 ? 14.225 3.767 -12.512 1.00 93.44 97 PHE A C 1
ATOM 725 O O . PHE A 1 97 ? 13.827 4.479 -13.434 1.00 93.44 97 PHE A O 1
ATOM 732 N N . PHE A 1 98 ? 13.594 3.730 -11.334 1.00 92.56 98 PHE A N 1
ATOM 733 C CA . PHE A 1 98 ? 12.333 4.440 -11.083 1.00 92.56 98 PHE A CA 1
ATOM 734 C C . PHE A 1 98 ? 12.510 5.956 -10.942 1.00 92.56 98 PHE A C 1
ATOM 736 O O . PHE A 1 98 ? 11.539 6.698 -11.055 1.00 92.56 98 PHE A O 1
ATOM 743 N N . HIS A 1 99 ? 13.746 6.420 -10.750 1.00 92.81 99 HIS A N 1
ATOM 744 C CA . HIS A 1 99 ? 14.085 7.829 -10.556 1.00 92.81 99 HIS A CA 1
ATOM 745 C C . HIS A 1 99 ? 14.575 8.523 -11.835 1.00 92.81 99 HIS A C 1
ATOM 747 O O . HIS A 1 99 ? 14.770 9.737 -11.828 1.00 92.81 99 HIS A O 1
ATOM 753 N N . LYS A 1 100 ? 14.750 7.786 -12.945 1.00 90.88 100 LYS A N 1
ATOM 754 C CA . LYS A 1 100 ? 15.186 8.351 -14.236 1.00 90.88 100 LYS A CA 1
ATOM 755 C C . LYS A 1 100 ? 14.236 9.433 -14.752 1.00 90.88 100 LYS A C 1
ATOM 757 O O . LYS A 1 100 ? 14.687 10.435 -15.297 1.00 90.88 100 LYS A O 1
ATOM 762 N N . ASN A 1 101 ? 12.928 9.222 -14.588 1.00 91.50 101 ASN A N 1
ATOM 763 C CA . ASN A 1 101 ? 11.898 10.155 -15.030 1.00 91.50 101 ASN A CA 1
ATOM 764 C C . ASN A 1 101 ? 11.088 10.680 -13.827 1.00 91.50 101 ASN A C 1
ATOM 766 O O . ASN A 1 101 ? 10.285 9.933 -13.256 1.00 91.50 101 ASN A O 1
ATOM 770 N N . PRO A 1 102 ? 11.231 11.967 -13.458 1.00 90.19 102 PRO A N 1
ATOM 771 C CA . PRO A 1 102 ? 10.549 12.530 -12.294 1.00 90.19 102 PRO A CA 1
ATOM 772 C C . PRO A 1 102 ? 9.020 12.565 -12.446 1.00 90.19 102 PRO A C 1
ATOM 774 O O . PRO A 1 102 ? 8.302 12.489 -11.446 1.00 90.19 102 PRO A O 1
ATOM 777 N N . ALA A 1 103 ? 8.500 12.643 -13.676 1.00 92.25 103 ALA A N 1
ATOM 778 C CA . ALA A 1 103 ? 7.059 12.647 -13.917 1.00 92.25 103 ALA A CA 1
ATOM 779 C C . ALA A 1 103 ? 6.425 11.288 -13.576 1.00 92.25 103 ALA A C 1
ATOM 781 O O . ALA A 1 103 ? 5.384 11.243 -12.920 1.00 92.25 103 ALA A O 1
ATOM 782 N N . VAL A 1 104 ? 7.083 10.189 -13.963 1.00 92.38 104 VAL A N 1
ATOM 783 C CA . VAL A 1 104 ? 6.625 8.820 -13.672 1.00 92.38 104 VAL A CA 1
ATOM 784 C C . VAL A 1 104 ? 6.763 8.518 -12.184 1.00 92.38 104 VAL A C 1
ATOM 786 O O . VAL A 1 104 ? 5.818 8.033 -11.568 1.00 92.38 104 VAL A O 1
ATOM 789 N N . TYR A 1 105 ? 7.885 8.893 -11.566 1.00 94.06 105 TYR A N 1
ATOM 790 C CA . TYR A 1 105 ? 8.073 8.716 -10.126 1.00 94.06 105 TYR A CA 1
ATOM 791 C C . TYR A 1 105 ? 6.968 9.405 -9.307 1.00 94.06 105 TYR A C 1
ATOM 793 O O . TYR A 1 105 ? 6.402 8.813 -8.390 1.00 94.06 105 TYR A O 1
ATOM 801 N N . SER A 1 106 ? 6.570 10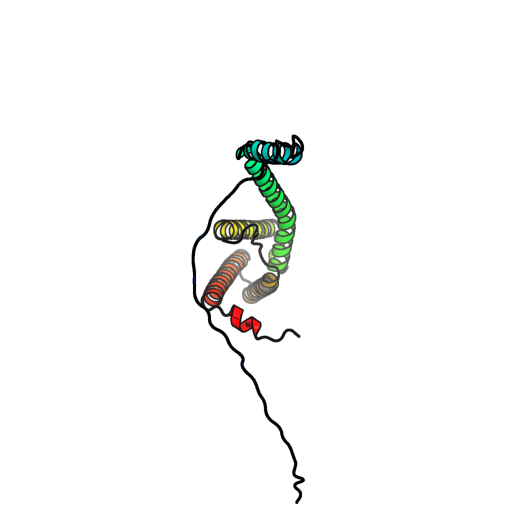.625 -9.690 1.00 94.50 106 SER A N 1
ATOM 802 C CA . SER A 1 106 ? 5.445 11.319 -9.049 1.00 94.50 106 SER A CA 1
ATOM 803 C C . SER A 1 106 ? 4.123 10.548 -9.169 1.00 94.50 106 SER A C 1
ATOM 805 O O . SER A 1 106 ? 3.323 10.554 -8.232 1.00 94.50 106 SER A O 1
ATOM 807 N N . GLN A 1 107 ? 3.881 9.858 -10.287 1.00 95.12 107 GLN A N 1
ATOM 808 C CA . GLN A 1 107 ? 2.699 9.005 -10.449 1.00 95.12 107 GLN A CA 1
ATOM 809 C C . GLN A 1 107 ? 2.756 7.775 -9.535 1.00 95.12 107 GLN A C 1
ATOM 811 O O . GLN A 1 107 ? 1.747 7.447 -8.915 1.00 95.12 107 GLN A O 1
ATOM 816 N N . LEU A 1 108 ? 3.926 7.147 -9.383 1.00 94.94 108 LEU A N 1
ATOM 817 C CA . LEU A 1 108 ? 4.125 6.016 -8.468 1.00 94.94 108 LEU A CA 1
ATOM 818 C C . LEU A 1 108 ? 3.878 6.418 -7.007 1.00 94.94 108 LEU A C 1
ATOM 820 O O . LEU A 1 108 ? 3.174 5.720 -6.282 1.00 94.94 108 LEU A O 1
ATOM 824 N N . VAL A 1 109 ? 4.376 7.584 -6.587 1.00 95.69 109 VAL A N 1
ATOM 825 C CA . VAL A 1 109 ? 4.116 8.127 -5.242 1.00 95.69 109 VAL A CA 1
ATOM 826 C C . VAL A 1 109 ? 2.620 8.384 -5.034 1.00 95.69 109 VAL A C 1
ATOM 828 O O . VAL A 1 109 ? 2.064 8.007 -4.003 1.00 95.69 109 VAL A O 1
ATOM 831 N N . LYS A 1 110 ? 1.935 8.979 -6.021 1.00 95.50 110 LYS A N 1
ATOM 832 C CA . LYS A 1 110 ? 0.477 9.189 -5.963 1.00 95.50 110 LYS A CA 1
ATOM 833 C C . LYS A 1 110 ? -0.288 7.872 -5.869 1.00 95.50 110 LYS A C 1
ATOM 835 O O . LYS A 1 110 ? -1.287 7.815 -5.160 1.00 95.50 110 LYS A O 1
ATOM 840 N N . LEU A 1 111 ? 0.180 6.828 -6.549 1.00 94.94 111 LEU A N 1
ATOM 841 C CA . LEU A 1 111 ? -0.414 5.497 -6.481 1.00 94.94 111 LEU A CA 1
ATOM 842 C C . LEU A 1 111 ? -0.287 4.895 -5.074 1.00 94.94 111 LEU A C 1
ATOM 844 O O . LEU A 1 111 ? -1.266 4.357 -4.564 1.00 94.94 111 LEU A O 1
ATOM 848 N N . VAL A 1 112 ? 0.877 5.026 -4.428 1.00 94.38 112 VAL A N 1
ATOM 849 C CA . VAL A 1 112 ? 1.088 4.567 -3.040 1.00 94.38 112 VAL A CA 1
ATOM 850 C C . VAL A 1 112 ? 0.184 5.333 -2.071 1.00 94.38 112 VAL A C 1
ATOM 852 O O . VAL A 1 112 ? -0.548 4.711 -1.303 1.00 94.38 112 VAL A O 1
ATOM 855 N N . LEU A 1 113 ? 0.138 6.667 -2.180 1.00 94.25 113 LEU A N 1
ATOM 856 C CA . LEU A 1 113 ? -0.757 7.513 -1.380 1.00 94.25 113 LEU A CA 1
ATOM 857 C C . LEU A 1 113 ? -2.229 7.121 -1.555 1.00 94.25 113 LEU A C 1
ATOM 859 O O . LEU A 1 113 ? -2.971 7.000 -0.580 1.00 94.25 113 LEU A O 1
ATOM 863 N N . PHE A 1 114 ? -2.653 6.894 -2.798 1.00 94.75 114 PHE A N 1
ATOM 864 C CA . PHE A 1 114 ? -4.011 6.462 -3.102 1.00 94.75 114 PHE A CA 1
ATOM 865 C C . PHE A 1 114 ? -4.308 5.069 -2.529 1.00 94.75 114 PHE A C 1
ATOM 867 O O . PHE A 1 114 ? -5.353 4.872 -1.912 1.00 94.75 114 PHE A O 1
ATOM 874 N N . SER A 1 115 ? -3.379 4.120 -2.666 1.00 92.94 115 SER A N 1
ATOM 875 C CA . SER A 1 115 ? -3.505 2.775 -2.095 1.00 92.94 115 SER A CA 1
ATOM 876 C C . SER A 1 115 ? -3.654 2.807 -0.571 1.00 92.94 115 SER A C 1
ATOM 878 O O . SER A 1 115 ? -4.516 2.108 -0.032 1.00 92.94 115 SER A O 1
ATOM 880 N N . SER A 1 116 ? -2.869 3.644 0.115 1.00 91.75 116 SER A N 1
ATOM 881 C CA . SER A 1 116 ? -2.961 3.836 1.566 1.00 91.75 116 SER A CA 1
ATOM 882 C C . SER A 1 116 ? -4.312 4.427 1.974 1.00 91.75 116 SER A C 1
ATOM 884 O O . SER A 1 116 ? -4.990 3.881 2.844 1.00 91.75 116 SER A O 1
ATOM 886 N N . ALA A 1 117 ? -4.788 5.454 1.261 1.00 91.81 117 ALA A N 1
ATOM 887 C CA . ALA A 1 117 ? -6.106 6.037 1.506 1.00 91.81 117 ALA A CA 1
ATOM 888 C C . ALA A 1 117 ? -7.244 5.012 1.336 1.00 91.81 117 ALA A C 1
ATOM 890 O O . ALA A 1 117 ? -8.163 4.960 2.159 1.00 91.81 117 ALA A O 1
ATOM 891 N N . VAL A 1 118 ? -7.177 4.163 0.303 1.00 92.75 118 VAL A N 1
ATOM 892 C CA . VAL A 1 118 ? -8.149 3.079 0.086 1.00 92.75 118 VAL A CA 1
ATOM 893 C C . VAL A 1 118 ? -8.076 2.047 1.214 1.00 92.75 118 VAL A C 1
ATOM 895 O O . VAL A 1 118 ? -9.116 1.705 1.777 1.00 92.75 118 VAL A O 1
ATOM 898 N N . HIS A 1 119 ? -6.879 1.592 1.596 1.00 90.38 119 HIS A N 1
ATOM 899 C CA . HIS A 1 119 ? -6.697 0.638 2.697 1.00 90.38 119 HIS A CA 1
ATOM 900 C C . HIS A 1 119 ? -7.240 1.179 4.018 1.00 90.38 119 HIS A C 1
ATOM 902 O O . HIS A 1 119 ? -8.001 0.489 4.699 1.00 90.38 119 HIS A O 1
ATOM 908 N N . GLN A 1 120 ? -6.899 2.422 4.355 1.00 90.38 120 GLN A N 1
ATOM 909 C CA . GLN A 1 120 ? -7.385 3.080 5.558 1.00 90.38 120 GLN A CA 1
ATOM 910 C C . GLN A 1 120 ? -8.910 3.217 5.534 1.00 90.38 120 GLN A C 1
ATOM 912 O O . GLN A 1 120 ? -9.558 2.919 6.533 1.00 90.38 120 GLN A O 1
ATOM 917 N N . THR A 1 121 ? -9.500 3.592 4.395 1.00 89.62 121 THR A N 1
ATOM 918 C CA . THR A 1 121 ? -10.961 3.709 4.253 1.00 89.62 121 THR A CA 1
ATOM 919 C C . THR A 1 121 ? -11.652 2.362 4.455 1.00 89.62 121 THR A C 1
ATOM 921 O O . THR A 1 121 ? -12.585 2.257 5.251 1.00 89.62 121 THR A O 1
ATOM 924 N N . VAL A 1 122 ? -11.181 1.309 3.780 1.00 91.19 122 VAL A N 1
ATOM 925 C CA . VAL A 1 122 ? -11.747 -0.043 3.903 1.00 91.19 122 VAL A CA 1
ATOM 926 C C . VAL A 1 122 ? -11.613 -0.561 5.334 1.00 91.19 122 VAL A C 1
ATOM 928 O O . VAL A 1 122 ? -12.578 -1.104 5.875 1.00 91.19 122 VAL A O 1
ATOM 931 N N . PHE A 1 123 ? -10.456 -0.358 5.971 1.00 89.25 123 PHE A N 1
ATOM 932 C CA . PHE A 1 123 ? -10.239 -0.751 7.359 1.00 89.25 123 PHE A CA 1
ATOM 933 C C . PHE A 1 123 ? -11.154 0.019 8.312 1.00 89.25 123 PHE A C 1
ATOM 935 O O . PHE A 1 123 ? -11.829 -0.599 9.128 1.00 89.25 123 PHE A O 1
ATOM 942 N N . SER A 1 124 ? -11.229 1.345 8.197 1.00 87.44 124 SER A N 1
ATOM 943 C CA . SER A 1 124 ? -12.077 2.167 9.064 1.00 87.44 124 SER A CA 1
ATOM 944 C C . SER A 1 124 ? -13.562 1.821 8.937 1.00 87.44 124 SER A C 1
ATOM 946 O O . SER A 1 124 ? -14.267 1.865 9.940 1.00 87.44 124 SER A O 1
ATOM 948 N N . LEU A 1 125 ? -14.035 1.437 7.745 1.00 88.50 125 LEU A N 1
ATOM 949 C CA . LEU A 1 125 ? -15.422 1.002 7.534 1.00 88.50 125 LEU A CA 1
ATOM 950 C C . LEU A 1 125 ? -15.688 -0.437 8.003 1.00 88.50 125 LEU A C 1
ATOM 952 O O . LEU A 1 125 ? -16.799 -0.741 8.429 1.00 88.50 125 LEU A O 1
ATOM 956 N N . SER A 1 126 ? -14.694 -1.323 7.909 1.00 88.31 126 SER A N 1
ATOM 957 C CA . SER A 1 126 ? -14.859 -2.755 8.217 1.00 88.31 126 SER A CA 1
ATOM 958 C C . SER A 1 126 ? -14.457 -3.124 9.650 1.00 88.31 126 SER A C 1
ATOM 960 O O . SER A 1 126 ? -14.761 -4.224 10.109 1.00 88.31 126 SER A O 1
ATOM 962 N N . SER A 1 127 ? -13.739 -2.245 10.352 1.00 85.62 127 SER A N 1
ATOM 963 C CA . SER A 1 127 ? -13.210 -2.505 11.690 1.00 85.62 127 SER A CA 1
ATOM 964 C C . SER A 1 127 ? -14.301 -2.435 12.755 1.00 85.62 127 SER A C 1
ATOM 966 O O . SER A 1 127 ? -15.103 -1.507 12.806 1.00 85.62 127 SER A O 1
ATOM 968 N N . THR A 1 128 ? -14.285 -3.404 13.668 1.00 84.06 128 THR A N 1
ATOM 969 C CA . THR A 1 128 ? -15.163 -3.451 14.845 1.00 84.06 128 THR A CA 1
ATOM 970 C C . THR A 1 128 ? -14.522 -2.827 16.088 1.00 84.06 128 THR A C 1
ATOM 972 O O . THR A 1 128 ? -15.114 -2.860 17.166 1.00 84.06 128 THR A O 1
ATOM 975 N N . LEU A 1 129 ? -13.294 -2.307 15.974 1.00 81.94 129 LEU A N 1
ATOM 976 C CA . LEU A 1 129 ? -12.535 -1.751 17.093 1.00 81.94 129 LEU A CA 1
ATOM 977 C C . LEU A 1 129 ? -12.747 -0.229 17.182 1.00 81.94 129 LEU A C 1
ATOM 979 O O . LEU A 1 129 ? -12.392 0.485 16.238 1.00 81.94 129 LEU A O 1
ATOM 983 N N . PRO A 1 130 ? -13.284 0.296 18.303 1.00 76.06 130 PRO A N 1
ATOM 984 C CA . PRO A 1 130 ? -13.452 1.734 18.475 1.00 76.06 130 PRO A CA 1
ATOM 985 C C . PRO A 1 130 ? -12.082 2.419 18.474 1.00 76.06 130 PRO A C 1
ATOM 987 O O . PRO A 1 130 ? -11.140 1.927 19.090 1.00 76.06 130 PRO A O 1
ATOM 990 N N . PHE A 1 131 ? -11.979 3.555 17.780 1.00 74.50 131 PHE A N 1
ATOM 991 C CA . PHE A 1 131 ? -10.740 4.334 17.618 1.00 74.50 131 PHE A CA 1
ATOM 992 C C . PHE A 1 131 ? -9.591 3.616 16.892 1.00 74.50 131 PHE A C 1
ATOM 994 O O . PHE A 1 131 ? -8.463 4.108 16.904 1.00 74.50 131 PHE A O 1
ATOM 1001 N N . ALA A 1 132 ? -9.841 2.480 16.235 1.00 79.00 132 ALA A N 1
ATOM 1002 C CA . ALA A 1 132 ? -8.802 1.818 15.462 1.00 79.00 132 ALA A CA 1
ATOM 1003 C C . ALA A 1 132 ? -8.484 2.595 14.180 1.00 79.00 132 ALA A C 1
ATOM 1005 O O . ALA A 1 132 ? -9.362 2.874 13.361 1.00 79.00 132 ALA A O 1
ATOM 1006 N N . ILE A 1 133 ? -7.200 2.887 13.992 1.00 76.44 133 ILE A N 1
ATOM 1007 C CA . ILE A 1 133 ? -6.661 3.467 12.766 1.00 76.44 133 ILE A CA 1
ATOM 1008 C C . ILE A 1 133 ? -5.841 2.382 12.076 1.00 76.44 133 ILE A C 1
ATOM 1010 O O . ILE A 1 133 ? -4.865 1.883 12.630 1.00 76.44 133 ILE A O 1
ATOM 1014 N N . GLY A 1 134 ? -6.257 2.008 10.869 1.00 78.88 134 GLY A N 1
ATOM 1015 C CA . GLY A 1 134 ? -5.487 1.123 10.003 1.00 78.88 134 GLY A CA 1
ATOM 1016 C C . GLY A 1 134 ? -4.504 1.956 9.200 1.00 78.88 134 GLY A C 1
ATOM 1017 O O . GLY A 1 134 ? -4.924 2.889 8.518 1.00 78.88 134 GLY A O 1
ATOM 1018 N N . GLN A 1 135 ? -3.219 1.635 9.304 1.00 82.06 135 GLN A N 1
ATOM 1019 C CA . GLN A 1 135 ? -2.148 2.248 8.520 1.00 82.06 135 GLN A CA 1
ATOM 1020 C C . GLN A 1 135 ? -1.362 1.169 7.780 1.00 82.06 135 GLN A C 1
ATOM 1022 O O . GLN A 1 135 ? -1.329 0.008 8.205 1.00 82.06 135 GLN A O 1
ATOM 1027 N N . VAL A 1 136 ? -0.740 1.558 6.668 1.00 86.25 136 VAL A N 1
ATOM 1028 C CA . VAL A 1 136 ? 0.188 0.692 5.937 1.00 86.25 136 VAL A CA 1
ATOM 1029 C C . VAL A 1 136 ? 1.431 0.462 6.803 1.00 86.25 136 VAL A C 1
ATOM 1031 O O . VAL A 1 136 ? 1.919 1.374 7.466 1.00 86.25 136 VAL A O 1
ATOM 1034 N N . GLN A 1 137 ? 1.914 -0.780 6.843 1.00 87.44 137 GLN A N 1
ATOM 1035 C CA . GLN A 1 137 ? 3.049 -1.178 7.679 1.00 87.44 137 GLN A CA 1
ATOM 1036 C C . GLN A 1 137 ? 4.382 -1.010 6.942 1.00 87.44 137 GLN A C 1
ATOM 1038 O O . GLN A 1 137 ? 4.489 -1.304 5.751 1.00 87.44 137 GLN A O 1
ATOM 1043 N N . ASP A 1 138 ? 5.417 -0.625 7.684 1.00 87.31 138 ASP A N 1
ATOM 1044 C CA . ASP A 1 138 ? 6.794 -0.449 7.213 1.00 87.31 138 ASP A CA 1
ATOM 1045 C C . ASP A 1 138 ? 7.539 -1.781 7.004 1.00 87.31 138 ASP A C 1
ATOM 1047 O O . ASP A 1 138 ? 8.367 -1.901 6.099 1.00 87.31 138 ASP A O 1
ATOM 1051 N N . ALA A 1 139 ? 7.192 -2.818 7.773 1.00 87.06 139 ALA A N 1
ATOM 1052 C CA . ALA A 1 139 ? 7.818 -4.140 7.692 1.00 87.06 139 ALA A CA 1
ATOM 1053 C C . ALA A 1 139 ? 7.713 -4.792 6.298 1.00 87.06 139 ALA A C 1
ATOM 1055 O O . ALA A 1 139 ? 8.625 -5.493 5.863 1.00 87.06 139 ALA A O 1
ATOM 1056 N N . GLY A 1 140 ? 6.616 -4.556 5.571 1.00 88.19 140 GLY A N 1
ATOM 1057 C CA . GLY A 1 140 ? 6.408 -5.118 4.232 1.00 88.19 140 GLY A CA 1
ATOM 1058 C C . GLY A 1 140 ? 7.256 -4.455 3.141 1.00 88.19 140 GLY A C 1
ATOM 1059 O O . GLY A 1 140 ? 7.509 -5.058 2.096 1.00 88.19 140 GLY A O 1
ATOM 1060 N N . LEU A 1 141 ? 7.718 -3.224 3.373 1.00 93.38 141 LEU A N 1
ATOM 1061 C CA . LEU A 1 141 ? 8.322 -2.385 2.336 1.00 93.38 141 LEU A CA 1
ATOM 1062 C C . LEU A 1 141 ? 9.677 -2.906 1.873 1.00 93.38 141 LEU A C 1
ATOM 1064 O O . LEU A 1 141 ? 10.001 -2.778 0.694 1.00 93.38 141 LEU A O 1
ATOM 1068 N N . ILE A 1 142 ? 10.448 -3.532 2.767 1.00 92.69 142 ILE A N 1
ATOM 1069 C CA . ILE A 1 142 ? 11.739 -4.121 2.399 1.00 92.69 142 ILE A CA 1
ATOM 1070 C C . ILE A 1 142 ? 11.556 -5.245 1.376 1.00 92.69 142 ILE A C 1
ATOM 1072 O O . ILE A 1 142 ? 12.273 -5.296 0.379 1.00 92.69 142 ILE A O 1
ATOM 1076 N N . PHE A 1 143 ? 10.530 -6.081 1.557 1.00 93.25 143 PHE A N 1
ATOM 1077 C CA . PHE A 1 143 ? 10.219 -7.164 0.631 1.00 93.25 143 PHE A CA 1
ATOM 1078 C C . PHE A 1 143 ? 9.750 -6.623 -0.721 1.00 93.25 143 PHE A C 1
ATOM 1080 O O . PHE A 1 143 ? 10.205 -7.102 -1.759 1.00 93.25 143 PHE A O 1
ATOM 1087 N N . LEU A 1 144 ? 8.892 -5.594 -0.726 1.00 94.44 144 LEU A N 1
ATOM 1088 C CA . LEU A 1 144 ? 8.458 -4.922 -1.959 1.00 94.44 144 LEU A CA 1
ATOM 1089 C C . LEU A 1 144 ? 9.643 -4.290 -2.700 1.00 94.44 144 LEU A C 1
ATOM 1091 O O . LEU A 1 144 ? 9.762 -4.447 -3.912 1.00 94.44 144 LEU A O 1
ATOM 1095 N N . SER A 1 145 ? 10.558 -3.653 -1.970 1.00 95.50 145 SER A N 1
ATOM 1096 C CA . SER A 1 145 ? 11.769 -3.050 -2.525 1.00 95.50 145 SER A CA 1
ATOM 1097 C C . SER A 1 145 ? 12.664 -4.084 -3.215 1.00 95.50 145 SER A C 1
ATOM 1099 O O . SER A 1 145 ? 13.077 -3.895 -4.359 1.00 95.50 145 SER A O 1
ATOM 1101 N N . THR A 1 146 ? 12.919 -5.222 -2.563 1.00 96.06 146 THR A N 1
ATOM 1102 C CA . THR A 1 146 ? 13.699 -6.319 -3.156 1.00 96.06 146 THR A CA 1
ATOM 1103 C C . THR A 1 146 ? 12.997 -6.944 -4.366 1.00 96.06 146 THR A C 1
ATOM 1105 O O . THR A 1 146 ? 13.660 -7.301 -5.343 1.00 96.06 146 THR A O 1
ATOM 1108 N N . MET A 1 147 ? 11.663 -7.047 -4.352 1.00 95.50 147 MET A N 1
ATOM 1109 C CA . MET A 1 147 ? 10.897 -7.497 -5.520 1.00 95.50 147 MET A CA 1
ATOM 1110 C C . MET A 1 147 ? 11.084 -6.547 -6.710 1.00 95.50 147 MET A C 1
ATOM 1112 O O . MET A 1 147 ? 11.423 -7.014 -7.795 1.00 95.50 147 MET A O 1
ATOM 1116 N N . CYS A 1 148 ? 10.960 -5.230 -6.508 1.00 95.75 148 CYS A N 1
ATOM 1117 C CA . CYS A 1 148 ? 11.229 -4.231 -7.548 1.00 95.75 148 CYS A CA 1
ATOM 1118 C C . CYS A 1 148 ? 12.634 -4.388 -8.148 1.00 95.75 148 CYS A C 1
ATOM 1120 O O . CYS A 1 148 ? 12.791 -4.397 -9.367 1.00 95.75 148 CYS A O 1
ATOM 1122 N N . GLU A 1 149 ? 13.659 -4.540 -7.304 1.00 95.81 149 GLU A N 1
ATOM 1123 C CA . GLU A 1 149 ? 15.043 -4.737 -7.758 1.00 95.81 149 GLU A CA 1
ATOM 1124 C C . GLU A 1 149 ? 15.206 -6.010 -8.588 1.00 95.81 149 GLU A C 1
ATOM 1126 O O . GLU A 1 149 ? 15.865 -5.995 -9.629 1.00 95.81 149 GLU A O 1
ATOM 1131 N N . THR A 1 150 ? 14.567 -7.096 -8.158 1.00 96.19 150 THR A N 1
ATOM 1132 C CA . THR A 1 150 ? 14.612 -8.382 -8.860 1.00 96.19 150 THR A CA 1
ATOM 1133 C C . THR A 1 150 ? 13.965 -8.282 -10.241 1.00 96.19 150 THR A C 1
ATOM 1135 O O . THR A 1 150 ? 14.523 -8.799 -11.208 1.00 96.19 150 THR A O 1
ATOM 1138 N N . ILE A 1 151 ? 12.835 -7.579 -10.365 1.00 96.19 151 ILE A N 1
ATOM 1139 C CA . ILE A 1 151 ? 12.138 -7.371 -11.645 1.00 96.19 151 ILE A CA 1
ATOM 1140 C C . ILE A 1 151 ? 12.999 -6.537 -12.596 1.00 96.19 151 ILE A C 1
ATOM 1142 O O . ILE A 1 151 ? 13.237 -6.960 -13.724 1.00 96.19 151 ILE A O 1
ATOM 1146 N N . VAL A 1 152 ? 13.525 -5.398 -12.130 1.00 95.38 152 VAL A N 1
ATOM 1147 C CA . VAL A 1 152 ? 14.391 -4.523 -12.941 1.00 95.38 152 VAL A CA 1
ATOM 1148 C C . VAL A 1 152 ? 15.639 -5.273 -13.417 1.00 95.38 152 VAL A C 1
ATOM 1150 O O . VAL A 1 152 ? 16.042 -5.130 -14.568 1.00 95.38 152 VAL A O 1
ATOM 1153 N N . SER A 1 153 ? 16.235 -6.103 -12.555 1.00 94.75 153 SER A N 1
ATOM 1154 C CA . SER A 1 153 ? 17.385 -6.93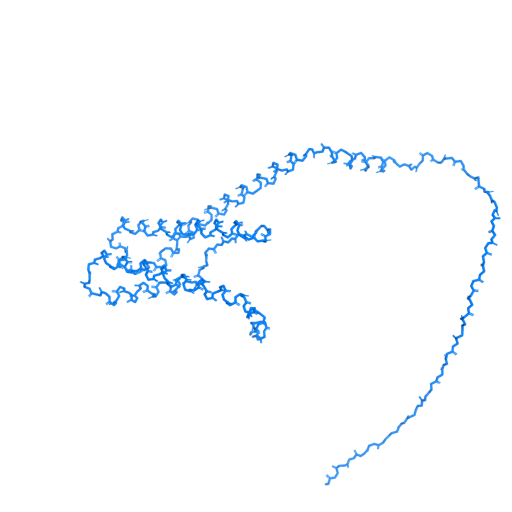8 -12.918 1.00 94.75 153 SER A CA 1
ATOM 1155 C C . SER A 1 153 ? 17.021 -8.018 -13.944 1.00 94.75 153 SER A C 1
ATOM 1157 O O . SER A 1 153 ? 17.765 -8.252 -14.894 1.00 94.75 153 SER A O 1
ATOM 1159 N N . SER A 1 154 ? 15.854 -8.648 -13.788 1.00 94.62 154 SER A N 1
ATOM 1160 C CA . SER A 1 154 ? 15.397 -9.737 -14.663 1.00 94.62 154 SER A CA 1
ATOM 1161 C C . SER A 1 154 ? 14.932 -9.251 -16.038 1.00 94.62 154 SER A C 1
ATOM 1163 O O . SER A 1 154 ? 14.995 -10.004 -17.004 1.00 94.62 154 SER A O 1
ATOM 1165 N N . MET A 1 155 ? 14.478 -8.000 -16.140 1.00 93.31 155 MET A N 1
ATOM 1166 C CA . MET A 1 155 ? 13.990 -7.381 -17.378 1.00 93.31 155 MET A CA 1
ATOM 1167 C C . MET A 1 155 ? 15.032 -6.465 -18.035 1.00 93.31 155 MET A C 1
ATOM 1169 O O . MET A 1 155 ? 14.687 -5.484 -18.696 1.00 93.31 155 MET A O 1
ATOM 1173 N N . HIS A 1 156 ? 16.321 -6.757 -17.851 1.00 84.94 156 HIS A N 1
ATOM 1174 C CA . HIS A 1 156 ? 17.391 -5.937 -18.411 1.00 84.94 156 HIS A CA 1
ATOM 1175 C C . HIS A 1 156 ? 17.280 -5.864 -19.946 1.00 84.94 156 HIS A C 1
ATOM 1177 O O . HIS A 1 156 ? 17.373 -6.880 -20.631 1.00 84.94 156 HIS A O 1
ATOM 1183 N N . GLY A 1 157 ? 17.088 -4.657 -20.485 1.00 85.44 157 GLY A N 1
ATOM 1184 C CA . GLY A 1 157 ? 16.944 -4.415 -21.927 1.00 85.44 157 GLY A CA 1
ATOM 1185 C C . GLY A 1 157 ? 15.503 -4.369 -22.453 1.00 85.44 157 GLY A C 1
ATOM 1186 O O . GLY A 1 157 ? 15.321 -4.103 -23.639 1.00 85.44 157 GLY A O 1
ATOM 1187 N N . ALA A 1 158 ? 14.492 -4.581 -21.604 1.00 92.62 158 ALA A N 1
ATOM 1188 C CA . ALA A 1 158 ? 13.096 -4.327 -21.958 1.00 92.62 158 ALA A CA 1
ATOM 1189 C C . ALA A 1 158 ? 12.788 -2.811 -22.005 1.00 92.62 158 ALA A C 1
ATOM 1191 O O . ALA A 1 158 ? 13.489 -2.026 -21.356 1.00 92.62 158 ALA A O 1
ATOM 1192 N N . PRO A 1 159 ? 11.741 -2.380 -22.734 1.00 93.75 159 PRO A N 1
ATOM 1193 C CA . PRO A 1 159 ? 11.267 -0.999 -22.704 1.00 93.75 159 PRO A CA 1
ATOM 1194 C C . PRO A 1 159 ? 10.868 -0.557 -21.290 1.00 93.75 159 PRO A C 1
ATOM 1196 O O . PRO A 1 159 ? 10.243 -1.319 -20.550 1.00 93.75 159 PRO A O 1
ATOM 1199 N N . ASP A 1 160 ? 11.166 0.696 -20.931 1.00 92.31 160 ASP A N 1
ATOM 1200 C CA . ASP A 1 160 ? 10.925 1.214 -19.575 1.00 92.31 160 ASP A CA 1
ATOM 1201 C C . ASP A 1 160 ? 9.450 1.061 -19.137 1.00 92.31 160 ASP A C 1
ATOM 1203 O O . ASP A 1 160 ? 9.157 0.716 -17.991 1.00 92.31 160 ASP A O 1
ATOM 1207 N N . GLU A 1 161 ? 8.516 1.258 -20.071 1.00 92.38 161 GLU A N 1
ATOM 1208 C CA . GLU A 1 161 ? 7.067 1.130 -19.866 1.00 92.38 161 GLU A CA 1
ATOM 1209 C C . GLU A 1 161 ? 6.650 -0.285 -19.435 1.00 92.38 161 GLU A C 1
ATOM 1211 O O . GLU A 1 161 ? 5.834 -0.444 -18.522 1.00 92.38 161 GLU A O 1
ATOM 1216 N N . GLU A 1 162 ? 7.249 -1.316 -20.037 1.00 94.69 162 GLU A N 1
ATOM 1217 C CA . GLU A 1 162 ? 6.971 -2.716 -19.705 1.00 94.69 162 GLU A CA 1
ATOM 1218 C C . GLU A 1 162 ? 7.485 -3.072 -18.310 1.00 94.69 162 GLU A C 1
ATOM 1220 O O . GLU A 1 162 ? 6.827 -3.812 -17.572 1.00 94.69 162 GLU A O 1
ATOM 1225 N N . VAL A 1 163 ? 8.628 -2.506 -17.914 1.00 95.31 163 VAL A N 1
ATOM 1226 C CA . VAL A 1 163 ? 9.196 -2.701 -16.575 1.00 95.31 163 VAL A CA 1
ATOM 1227 C C . VAL A 1 163 ? 8.294 -2.065 -15.516 1.00 95.31 163 VAL A C 1
ATOM 1229 O O . VAL A 1 163 ? 8.008 -2.704 -14.498 1.00 95.31 163 VAL A O 1
ATOM 1232 N N . TYR A 1 164 ? 7.783 -0.848 -15.749 1.00 94.12 164 TYR A N 1
ATOM 1233 C CA . TYR A 1 164 ? 6.834 -0.208 -14.830 1.00 94.12 164 TYR A CA 1
ATOM 1234 C C . TYR A 1 164 ? 5.538 -1.014 -14.698 1.00 94.12 164 TYR A C 1
ATOM 1236 O O . TYR A 1 164 ? 5.108 -1.297 -13.577 1.00 94.12 164 TYR A O 1
ATOM 1244 N N . ALA A 1 165 ? 4.942 -1.428 -15.820 1.00 95.19 165 ALA A N 1
ATOM 1245 C CA . ALA A 1 165 ? 3.707 -2.207 -15.821 1.00 95.19 165 ALA A CA 1
ATOM 1246 C C . ALA A 1 165 ? 3.882 -3.551 -15.096 1.00 95.19 165 ALA A C 1
ATOM 1248 O O . ALA A 1 165 ? 3.102 -3.880 -14.199 1.00 95.19 165 ALA A O 1
ATOM 1249 N N . THR A 1 166 ? 4.945 -4.290 -15.422 1.00 95.75 166 THR A N 1
ATOM 1250 C CA . THR A 1 166 ? 5.253 -5.584 -14.796 1.00 95.75 166 THR A CA 1
ATOM 1251 C C . THR A 1 166 ? 5.491 -5.434 -13.299 1.00 95.75 166 THR A C 1
ATOM 1253 O O . THR A 1 166 ? 4.954 -6.214 -12.514 1.00 95.75 166 THR A O 1
ATOM 1256 N N . THR A 1 167 ? 6.229 -4.399 -12.887 1.00 95.94 167 THR A N 1
ATOM 1257 C CA . THR A 1 167 ? 6.464 -4.112 -11.467 1.00 95.94 167 THR A CA 1
ATOM 1258 C C . THR A 1 167 ? 5.148 -3.883 -10.733 1.00 95.94 167 THR A C 1
ATOM 1260 O O . THR A 1 167 ? 4.875 -4.551 -9.740 1.00 95.94 167 THR A O 1
ATOM 1263 N N . LEU A 1 168 ? 4.294 -2.985 -11.229 1.00 95.25 168 LEU A N 1
ATOM 1264 C CA . LEU A 1 168 ? 3.034 -2.651 -10.562 1.00 95.25 168 LEU A CA 1
ATOM 1265 C C . LEU A 1 168 ? 2.079 -3.845 -10.472 1.00 95.25 168 LEU A C 1
ATOM 1267 O O . LEU A 1 168 ? 1.483 -4.076 -9.416 1.00 95.25 168 LEU A O 1
ATOM 1271 N N . VAL A 1 169 ? 1.951 -4.620 -11.550 1.00 96.38 169 VAL A N 1
ATOM 1272 C CA . VAL A 1 169 ? 1.101 -5.816 -11.570 1.00 96.38 169 VAL A CA 1
ATOM 1273 C C . VAL A 1 169 ? 1.639 -6.869 -10.606 1.00 96.38 169 VAL A C 1
ATOM 1275 O O . VAL A 1 169 ? 0.871 -7.390 -9.798 1.00 96.38 169 VAL A O 1
ATOM 1278 N N . LEU A 1 170 ? 2.944 -7.153 -10.631 1.00 95.81 170 LEU A N 1
ATOM 1279 C CA . LEU A 1 170 ? 3.523 -8.185 -9.773 1.00 95.81 170 LEU A CA 1
ATOM 1280 C C . LEU A 1 170 ? 3.431 -7.807 -8.293 1.00 95.81 170 LEU A C 1
ATOM 1282 O O . LEU A 1 170 ? 3.014 -8.635 -7.486 1.00 95.81 170 LEU A O 1
ATOM 1286 N N . LEU A 1 171 ? 3.735 -6.554 -7.937 1.00 94.62 171 LEU A N 1
ATOM 1287 C CA . LEU A 1 171 ? 3.565 -6.072 -6.565 1.00 94.62 171 LEU A CA 1
ATOM 1288 C C . LEU A 1 171 ? 2.105 -6.199 -6.109 1.00 94.62 171 LEU A C 1
ATOM 1290 O O . LEU A 1 171 ? 1.865 -6.655 -4.995 1.00 94.62 171 LEU A O 1
ATOM 1294 N N . SER A 1 172 ? 1.141 -5.857 -6.971 1.00 93.81 172 SER A N 1
ATOM 1295 C CA . SER A 1 172 ? -0.294 -5.966 -6.668 1.00 93.81 172 SER A CA 1
ATOM 1296 C C . SER A 1 172 ? -0.743 -7.415 -6.463 1.00 93.81 172 SER A C 1
ATOM 1298 O O . SER A 1 172 ? -1.514 -7.710 -5.552 1.00 93.81 172 SER A O 1
ATOM 1300 N N . VAL A 1 173 ? -0.249 -8.343 -7.287 1.00 95.38 173 VAL A N 1
ATOM 1301 C CA . VAL A 1 173 ? -0.545 -9.774 -7.138 1.00 95.38 173 VAL A CA 1
ATOM 1302 C C . VAL A 1 173 ? 0.069 -10.310 -5.847 1.00 95.38 173 VAL A C 1
ATOM 1304 O O . VAL A 1 173 ? -0.622 -10.969 -5.073 1.00 95.38 173 VAL A O 1
ATOM 1307 N N . CYS A 1 174 ? 1.335 -9.995 -5.568 1.00 93.38 174 CYS A N 1
ATOM 1308 C CA . CYS A 1 174 ? 2.009 -10.429 -4.347 1.00 93.38 174 CYS A CA 1
ATOM 1309 C C . CYS A 1 174 ? 1.316 -9.896 -3.085 1.00 93.38 174 CYS A C 1
ATOM 1311 O O . CYS A 1 174 ? 1.121 -10.654 -2.134 1.00 93.38 174 CYS A O 1
ATOM 1313 N N . THR A 1 175 ? 0.900 -8.625 -3.067 1.00 91.94 175 THR A N 1
ATOM 1314 C CA . THR A 1 175 ? 0.190 -8.040 -1.917 1.00 91.94 175 THR A CA 1
ATOM 1315 C C . THR A 1 175 ? -1.213 -8.618 -1.753 1.00 91.94 175 THR A C 1
ATOM 1317 O O . THR A 1 175 ? -1.624 -8.884 -0.623 1.00 91.94 175 THR A O 1
ATOM 1320 N N . ALA A 1 176 ? -1.925 -8.906 -2.846 1.00 92.38 176 ALA A N 1
ATOM 1321 C CA . ALA A 1 176 ? -3.218 -9.585 -2.795 1.00 92.38 176 ALA A CA 1
ATOM 1322 C C . ALA A 1 176 ? -3.089 -11.021 -2.262 1.00 92.38 176 ALA A C 1
ATOM 1324 O O . ALA A 1 176 ? -3.849 -11.421 -1.379 1.00 92.38 176 ALA A O 1
ATOM 1325 N N . VAL A 1 177 ? -2.099 -11.781 -2.744 1.00 94.81 177 VAL A N 1
ATOM 1326 C CA . VAL A 1 177 ? -1.811 -13.142 -2.262 1.00 94.81 177 VAL A CA 1
ATOM 1327 C C . VAL A 1 177 ? -1.445 -13.122 -0.780 1.00 94.81 177 VAL A C 1
ATOM 1329 O O . VAL A 1 177 ? -1.978 -13.925 -0.013 1.00 94.81 177 VAL A O 1
ATOM 1332 N N . LEU A 1 178 ? -0.605 -12.174 -0.354 1.00 91.62 178 LEU A N 1
ATOM 1333 C CA . LEU A 1 178 ? -0.282 -11.976 1.057 1.00 91.62 178 LEU A CA 1
ATOM 1334 C C . LEU A 1 178 ? -1.540 -11.651 1.875 1.00 91.62 178 LEU A C 1
ATOM 1336 O O . LEU A 1 178 ? -1.762 -12.264 2.915 1.00 91.62 178 LEU A O 1
ATOM 1340 N N . GLY A 1 179 ? -2.405 -10.757 1.391 1.00 90.44 179 GLY A N 1
ATOM 1341 C CA . GLY A 1 179 ? -3.677 -10.429 2.039 1.00 90.44 179 GLY A CA 1
ATOM 1342 C C . GLY A 1 179 ? -4.590 -11.648 2.207 1.00 90.44 179 GLY A C 1
ATOM 1343 O O . GLY A 1 179 ? -5.114 -11.887 3.296 1.00 90.44 179 GLY A O 1
ATOM 1344 N N . VAL A 1 180 ? -4.727 -12.478 1.170 1.00 93.50 180 VAL A N 1
ATOM 1345 C CA . VAL A 1 180 ? -5.486 -13.739 1.236 1.00 93.50 180 VAL A CA 1
ATOM 1346 C C . VAL A 1 180 ? -4.865 -14.703 2.249 1.00 93.50 180 VAL A C 1
ATOM 1348 O O . VAL A 1 180 ? -5.584 -15.270 3.074 1.00 93.50 180 VAL A O 1
ATOM 1351 N N . ALA A 1 181 ? -3.540 -14.860 2.242 1.00 91.12 181 ALA A N 1
ATOM 1352 C CA . ALA A 1 181 ? -2.835 -15.702 3.204 1.00 91.12 181 ALA A CA 1
ATOM 1353 C C . ALA A 1 181 ? -3.041 -15.220 4.653 1.00 91.12 181 ALA A C 1
ATOM 1355 O O . ALA A 1 181 ? -3.256 -16.041 5.550 1.00 91.12 181 ALA A O 1
ATOM 1356 N N . LEU A 1 182 ? -3.055 -13.903 4.886 1.00 89.06 182 LEU A N 1
ATOM 1357 C CA . LEU A 1 182 ? -3.354 -13.316 6.194 1.00 89.06 182 LEU A CA 1
ATOM 1358 C C . LEU A 1 182 ? -4.802 -13.582 6.625 1.00 89.06 182 LEU A C 1
ATOM 1360 O O . LEU A 1 182 ? -5.030 -13.948 7.778 1.00 89.06 182 LEU A O 1
ATOM 1364 N N . ILE A 1 183 ? -5.775 -13.489 5.711 1.00 89.44 183 ILE A N 1
ATOM 1365 C CA . ILE A 1 183 ? -7.175 -13.846 5.997 1.00 89.44 183 ILE A CA 1
ATOM 1366 C C . ILE A 1 183 ? -7.278 -15.320 6.404 1.00 89.44 183 ILE A C 1
ATOM 1368 O O . ILE A 1 183 ? -7.922 -15.639 7.406 1.00 89.44 183 ILE A O 1
ATOM 1372 N N . ILE A 1 184 ? -6.628 -16.223 5.665 1.00 92.12 184 ILE A N 1
ATOM 1373 C CA . ILE A 1 184 ? -6.608 -17.658 5.984 1.00 92.12 184 ILE A CA 1
ATOM 1374 C C . ILE A 1 184 ? -5.983 -17.884 7.365 1.00 92.12 184 ILE A C 1
ATOM 1376 O O . ILE A 1 184 ? -6.583 -18.547 8.211 1.00 92.12 184 ILE A O 1
ATOM 1380 N N . THR A 1 185 ? -4.825 -17.277 7.625 1.00 88.75 185 THR A N 1
ATOM 1381 C CA . THR A 1 185 ? -4.111 -17.376 8.908 1.00 88.75 185 THR A CA 1
ATOM 1382 C C . THR A 1 185 ? -4.969 -16.878 10.074 1.00 88.75 185 THR A C 1
ATOM 1384 O O . THR A 1 185 ? -5.041 -17.533 11.118 1.00 88.75 185 THR A O 1
ATOM 1387 N N . GLY A 1 186 ? -5.685 -15.765 9.881 1.00 86.69 186 GLY A N 1
ATOM 1388 C CA . GLY A 1 186 ? -6.634 -15.228 10.854 1.00 86.69 186 GLY A CA 1
ATOM 1389 C C . GLY A 1 186 ? -7.796 -16.184 11.132 1.00 86.69 186 GLY A C 1
ATOM 1390 O O . GLY A 1 186 ? -8.130 -16.428 12.293 1.00 86.69 186 GLY A O 1
ATOM 1391 N N . LYS A 1 187 ? -8.373 -16.800 10.090 1.00 87.81 187 LYS A N 1
ATOM 1392 C CA . LYS A 1 187 ? -9.471 -17.777 10.235 1.00 87.81 187 LYS A CA 1
ATOM 1393 C C . LYS A 1 187 ? -9.038 -19.060 10.939 1.00 87.81 187 LYS A C 1
ATOM 1395 O O . LYS A 1 187 ? -9.816 -19.616 11.710 1.00 87.81 187 LYS A O 1
ATOM 1400 N N . LEU A 1 188 ? -7.808 -19.505 10.707 1.00 89.31 188 LEU A N 1
ATOM 1401 C CA . LEU A 1 188 ? -7.236 -20.686 11.352 1.00 89.31 188 LEU A CA 1
ATOM 1402 C C . LEU A 1 188 ? -6.758 -20.415 12.797 1.00 89.31 188 LEU A C 1
ATOM 1404 O O . LEU A 1 188 ? -6.317 -21.341 13.471 1.00 89.31 188 LEU A O 1
ATOM 1408 N N . LYS A 1 189 ? -6.868 -19.171 13.299 1.00 82.44 189 LYS A N 1
ATOM 1409 C CA . LYS A 1 189 ? -6.486 -18.751 14.664 1.00 82.44 189 LYS A CA 1
ATOM 1410 C C . LYS A 1 189 ? -5.033 -19.083 15.042 1.00 82.44 189 LYS A C 1
ATOM 1412 O O . LYS A 1 189 ? -4.726 -19.263 16.222 1.00 82.44 189 LYS A O 1
ATOM 1417 N N . LEU A 1 190 ? -4.116 -19.081 14.068 1.00 75.75 190 LEU A N 1
ATOM 1418 C CA . LEU A 1 190 ? -2.687 -19.352 14.305 1.00 75.75 190 LEU A CA 1
ATOM 1419 C C . LEU A 1 190 ? -2.025 -18.336 15.250 1.00 75.75 190 LEU A C 1
ATOM 1421 O O . LEU A 1 190 ? -0.962 -18.619 15.790 1.00 75.75 190 LEU A O 1
ATOM 1425 N N . ALA A 1 191 ? -2.659 -17.192 15.521 1.00 67.38 191 ALA A N 1
ATOM 1426 C CA . ALA A 1 191 ? -2.212 -16.250 16.548 1.00 67.38 191 ALA A CA 1
ATOM 1427 C C . ALA A 1 191 ? -2.075 -16.900 17.942 1.00 67.38 191 ALA A C 1
ATOM 1429 O O . ALA A 1 191 ? -1.202 -16.506 18.711 1.00 67.38 191 ALA A O 1
ATOM 1430 N N . GLY A 1 192 ? -2.877 -17.929 18.250 1.00 67.25 192 GLY A N 1
ATOM 1431 C CA . GLY A 1 192 ? -2.725 -18.711 19.482 1.00 67.25 192 GLY A CA 1
ATOM 1432 C C . GLY A 1 192 ? -1.453 -19.566 19.509 1.00 67.25 192 GLY A C 1
ATOM 1433 O O . GLY A 1 192 ? -0.933 -19.833 20.584 1.00 67.25 192 GLY A O 1
ATOM 1434 N N . LEU A 1 193 ? -0.910 -19.945 18.344 1.00 70.75 193 LEU A N 1
ATOM 1435 C CA . LEU A 1 193 ? 0.341 -20.701 18.231 1.00 70.75 193 LEU A CA 1
ATOM 1436 C C . LEU A 1 193 ? 1.568 -19.813 18.494 1.00 70.75 193 LEU A C 1
ATOM 1438 O O . LEU A 1 193 ? 2.542 -20.262 19.088 1.00 70.75 193 LEU A O 1
ATOM 1442 N N . VAL A 1 194 ? 1.501 -18.536 18.107 1.00 66.44 194 VAL A N 1
ATOM 1443 C CA . VAL A 1 194 ? 2.582 -17.556 18.322 1.00 66.44 194 VAL A CA 1
ATOM 1444 C C . VAL A 1 194 ? 2.765 -17.231 19.810 1.00 66.44 194 VAL A C 1
ATOM 1446 O O . VAL A 1 194 ? 3.876 -16.942 20.232 1.00 66.44 194 VAL A O 1
ATOM 1449 N N . GLN A 1 195 ? 1.720 -17.369 20.634 1.00 70.19 195 GLN A N 1
ATOM 1450 C CA . GLN A 1 195 ? 1.825 -17.220 22.096 1.00 70.19 195 GLN A CA 1
ATOM 1451 C C . GLN A 1 195 ? 2.642 -18.337 22.769 1.00 70.19 195 GLN A C 1
ATOM 1453 O O . GLN A 1 195 ? 3.019 -18.195 23.929 1.00 70.19 195 GLN A O 1
ATOM 1458 N N . TYR A 1 196 ? 2.931 -19.431 22.055 1.00 67.62 196 TYR A N 1
ATOM 1459 C CA . TYR A 1 196 ? 3.826 -20.490 22.523 1.00 67.62 196 TYR A CA 1
ATOM 1460 C C . TYR A 1 196 ? 5.290 -20.255 22.145 1.00 67.62 196 TYR A C 1
ATOM 1462 O O . TYR A 1 196 ? 6.143 -21.019 22.596 1.00 67.62 196 TYR A O 1
ATOM 1470 N N . LEU A 1 197 ? 5.605 -19.232 21.339 1.00 75.06 197 LEU A N 1
ATOM 1471 C CA . LEU A 1 197 ? 6.994 -18.851 21.111 1.00 75.06 197 LEU A CA 1
ATOM 1472 C C . LEU A 1 197 ? 7.504 -18.139 22.370 1.00 75.06 197 LEU A C 1
ATOM 1474 O O . LEU A 1 197 ? 6.996 -17.063 22.695 1.00 75.06 197 LEU A O 1
ATOM 1478 N N . PRO A 1 198 ? 8.479 -18.717 23.097 1.00 69.19 198 PRO A N 1
ATOM 1479 C CA . PRO A 1 198 ? 9.100 -18.016 24.205 1.00 69.19 198 PRO A CA 1
ATOM 1480 C C . PRO A 1 198 ? 9.742 -16.743 23.655 1.00 69.19 198 PRO A C 1
ATOM 1482 O O . PRO A 1 198 ? 10.513 -16.789 22.695 1.00 69.19 198 PRO A O 1
ATOM 1485 N N . LEU A 1 199 ? 9.375 -15.604 24.238 1.00 64.38 199 LEU A N 1
ATOM 1486 C CA . LEU A 1 199 ? 10.035 -14.342 23.939 1.00 64.38 199 LEU A CA 1
ATOM 1487 C C . LEU A 1 199 ? 11.470 -14.419 24.499 1.00 64.38 199 LEU A C 1
ATOM 1489 O O . LEU A 1 199 ? 11.617 -14.823 25.657 1.00 64.38 199 LEU A O 1
ATOM 1493 N N . PRO A 1 200 ? 12.504 -14.114 23.694 1.00 58.69 200 PRO A N 1
ATOM 1494 C CA . PRO A 1 200 ? 13.890 -14.056 24.154 1.00 58.69 200 PRO A CA 1
ATOM 1495 C C . PRO A 1 200 ? 14.147 -12.882 25.106 1.00 58.69 200 PRO A C 1
ATOM 1497 O O . PRO A 1 200 ? 13.444 -11.850 24.992 1.00 58.69 200 PRO A O 1
#

pLDDT: mean 76.05, std 22.13, range [30.56, 96.38]

Radius of gyration: 36.03 Å; chains: 1; bounding box: 69×72×92 Å